Protein AF-U7QSB3-F1 (afdb_monomer_lite)

Radius of gyration: 19.98 Å; chains: 1; bounding box: 50×44×53 Å

Sequence (193 aa):
MYGITETTVHVTYRALSYHDAEQITSPIGTRIPDLALYLLDKYGQPVPLGAVGELYIGGVGVARGYLNRPELTAERFLTDPFSREPDARMYRTGDLARYLPDGNLAFLGRNDQQVKIRGFRIEPGEIEARLMEHPAVSEALVLALGDGQDKRLAAYVVAEADDRLVNSLRAHLSAILPDYMVPAAFVRWMFSR

Structure (mmCIF, N/CA/C/O backbone):
data_AF-U7QSB3-F1
#
_entry.id   AF-U7QSB3-F1
#
loop_
_atom_site.group_PDB
_atom_site.id
_atom_site.type_symbol
_atom_site.label_atom_id
_atom_site.label_alt_id
_atom_site.label_comp_id
_atom_site.label_asym_id
_atom_site.label_entity_id
_atom_site.label_seq_id
_atom_site.pdbx_PDB_ins_code
_atom_site.Cartn_x
_atom_site.Cartn_y
_atom_site.Cartn_z
_atom_site.occupancy
_atom_site.B_iso_or_equiv
_atom_site.auth_seq_id
_atom_site.auth_comp_id
_atom_site.auth_asym_id
_atom_site.auth_atom_id
_atom_site.pdbx_PDB_model_num
ATOM 1 N N . MET A 1 1 ? -10.255 12.028 4.912 1.00 89.50 1 MET A N 1
ATOM 2 C CA . MET A 1 1 ? -10.690 10.637 5.172 1.00 89.50 1 MET A CA 1
ATOM 3 C C . MET A 1 1 ? -9.588 9.702 4.724 1.00 89.50 1 MET A C 1
ATOM 5 O O . MET A 1 1 ? -8.887 10.035 3.775 1.00 89.50 1 MET A O 1
ATOM 9 N N . TYR A 1 2 ? -9.446 8.558 5.378 1.00 93.56 2 TYR A N 1
ATOM 10 C CA . TYR A 1 2 ? -8.549 7.485 4.953 1.00 93.56 2 TYR A CA 1
ATOM 11 C C . TYR A 1 2 ? -9.329 6.181 4.895 1.00 93.56 2 TYR A C 1
ATOM 13 O O . TYR A 1 2 ? -10.254 5.964 5.675 1.00 93.56 2 TYR A O 1
ATOM 21 N N . GLY A 1 3 ? -8.945 5.326 3.963 1.00 92.62 3 GLY A N 1
ATOM 22 C CA . GLY A 1 3 ? -9.423 3.965 3.846 1.00 92.62 3 GLY A CA 1
ATOM 23 C C . GLY A 1 3 ? -8.844 3.315 2.602 1.00 92.62 3 GLY A C 1
ATOM 24 O O . GLY A 1 3 ? -8.150 3.954 1.800 1.00 92.62 3 GLY A O 1
ATOM 25 N N . ILE A 1 4 ? -9.109 2.026 2.484 1.00 91.94 4 ILE A N 1
ATOM 26 C CA . ILE A 1 4 ? -8.627 1.171 1.409 1.00 91.94 4 ILE A CA 1
ATOM 27 C C . ILE A 1 4 ? -9.788 0.322 0.890 1.00 91.94 4 ILE A C 1
ATOM 29 O O . ILE A 1 4 ? -10.844 0.219 1.520 1.00 91.94 4 ILE A O 1
ATOM 33 N N . THR A 1 5 ? -9.615 -0.263 -0.290 1.00 93.94 5 THR A N 1
ATOM 34 C CA . THR A 1 5 ? -10.667 -1.035 -0.962 1.00 93.94 5 THR A CA 1
ATOM 35 C C . THR A 1 5 ? -11.144 -2.209 -0.105 1.00 93.94 5 THR A C 1
ATOM 37 O O . THR A 1 5 ? -12.340 -2.476 -0.017 1.00 93.94 5 THR A O 1
ATOM 40 N N . GLU A 1 6 ? -10.218 -2.867 0.586 1.00 96.69 6 GLU A N 1
ATOM 41 C CA . GLU A 1 6 ? -10.436 -4.058 1.407 1.00 96.69 6 GLU A CA 1
ATOM 42 C C . GLU A 1 6 ? -11.219 -3.773 2.697 1.00 96.69 6 GLU A C 1
ATOM 44 O O . GLU A 1 6 ? -11.632 -4.703 3.387 1.00 96.69 6 GLU A O 1
ATOM 49 N N . THR A 1 7 ? -11.454 -2.497 3.008 1.00 95.62 7 THR A N 1
ATOM 50 C CA . THR A 1 7 ? -12.173 -2.036 4.202 1.00 95.62 7 THR A CA 1
ATOM 51 C C . THR A 1 7 ? -13.402 -1.195 3.851 1.00 95.62 7 THR A C 1
ATOM 53 O O . THR A 1 7 ? -13.844 -0.385 4.659 1.00 95.62 7 THR A O 1
ATOM 56 N N . THR A 1 8 ? -13.938 -1.344 2.635 1.00 94.62 8 THR A N 1
ATOM 57 C CA . THR A 1 8 ? -15.147 -0.641 2.173 1.00 94.62 8 THR A CA 1
ATOM 58 C C . THR A 1 8 ? -15.000 0.890 2.208 1.00 94.62 8 THR A C 1
ATOM 60 O O . THR A 1 8 ? -15.750 1.612 2.858 1.00 94.62 8 THR A O 1
ATOM 63 N N . VAL A 1 9 ? -14.038 1.396 1.429 1.00 92.06 9 VAL A N 1
ATOM 64 C CA . VAL A 1 9 ? -13.830 2.822 1.095 1.00 92.06 9 VAL A CA 1
ATOM 65 C C . VAL A 1 9 ? -13.202 3.666 2.209 1.00 92.06 9 VAL A C 1
ATOM 67 O O . VAL A 1 9 ? -12.130 4.237 1.998 1.00 92.06 9 VAL A O 1
ATOM 70 N N . HIS A 1 10 ? -13.834 3.785 3.376 1.00 94.31 10 HIS A N 1
ATOM 71 C CA . HIS A 1 10 ? -13.385 4.688 4.440 1.00 94.31 10 HIS A CA 1
ATOM 72 C C . HIS A 1 10 ? -13.339 3.997 5.795 1.00 94.31 10 HIS A C 1
ATOM 74 O O . HIS A 1 10 ? -14.185 3.182 6.136 1.00 94.31 10 HIS A O 1
ATOM 80 N N . VAL A 1 11 ? -12.324 4.371 6.564 1.00 96.50 11 VAL A N 1
ATOM 81 C CA . VAL A 1 11 ? -11.980 3.794 7.861 1.00 96.50 11 VAL A CA 1
ATOM 82 C C . VAL A 1 11 ? -11.909 4.872 8.930 1.00 96.50 11 VAL A C 1
ATOM 84 O O . VAL A 1 11 ? -12.382 4.684 10.053 1.00 96.50 11 VAL A O 1
ATOM 87 N N . THR A 1 12 ? -11.334 6.019 8.572 1.00 96.81 12 THR A N 1
ATOM 88 C CA . THR A 1 12 ? -11.200 7.164 9.465 1.00 96.81 12 THR A CA 1
ATOM 89 C C . THR A 1 12 ? -11.641 8.456 8.797 1.00 96.81 12 THR A C 1
ATOM 91 O O . THR A 1 12 ? -11.537 8.638 7.574 1.00 96.81 12 THR A O 1
ATOM 94 N N . TYR A 1 13 ? -12.103 9.391 9.620 1.00 94.75 13 TYR A N 1
ATOM 95 C CA . TYR A 1 13 ? -12.501 10.718 9.181 1.00 94.75 13 TYR A CA 1
ATOM 96 C C . TYR A 1 13 ? -11.964 11.798 10.123 1.00 94.75 13 TYR A C 1
ATOM 98 O O . TYR A 1 13 ? -11.725 11.572 11.307 1.00 94.75 13 TYR A O 1
ATOM 106 N N . ARG A 1 14 ? -11.767 12.991 9.562 1.00 91.88 14 ARG A N 1
ATOM 107 C CA . ARG A 1 14 ? -11.419 14.221 10.274 1.00 91.88 14 ARG A CA 1
ATOM 108 C C . ARG A 1 14 ? -12.015 15.382 9.498 1.00 91.88 14 ARG A C 1
ATOM 110 O O . ARG A 1 14 ? -11.872 15.428 8.274 1.00 91.88 14 ARG A O 1
ATOM 117 N N . ALA A 1 15 ? -12.685 16.287 10.200 1.00 90.25 15 ALA A N 1
ATOM 118 C CA . ALA A 1 15 ? -13.064 17.572 9.633 1.00 90.25 15 ALA A CA 1
ATOM 119 C C . ALA A 1 15 ? -11.803 18.436 9.521 1.00 90.25 15 ALA A C 1
ATOM 121 O O . ALA A 1 15 ? -11.070 18.571 10.499 1.00 90.25 15 ALA A O 1
ATOM 122 N N . LEU A 1 16 ? -11.539 18.973 8.331 1.00 88.44 16 LEU A N 1
ATOM 123 C CA . LEU A 1 16 ? -10.391 19.846 8.115 1.00 88.44 16 LEU A CA 1
ATOM 124 C C . LEU A 1 16 ? -10.695 21.255 8.626 1.00 88.44 16 LEU A C 1
ATOM 126 O O . LEU A 1 16 ? -11.794 21.778 8.446 1.00 88.44 16 LEU A O 1
ATOM 130 N N . SER A 1 17 ? -9.687 21.861 9.230 1.00 86.81 17 SER A N 1
ATOM 131 C CA . SER A 1 17 ? -9.643 23.251 9.659 1.00 86.81 17 SER A CA 1
ATOM 132 C C . SER A 1 17 ? -8.546 23.994 8.897 1.00 86.81 17 SER A C 1
ATOM 134 O O . SER A 1 17 ? -7.646 23.378 8.326 1.00 86.81 17 SER A O 1
ATOM 136 N N . TYR A 1 18 ? -8.577 25.328 8.920 1.00 86.50 18 TYR A N 1
ATOM 137 C CA . TYR A 1 18 ? -7.515 26.138 8.311 1.00 86.50 18 TYR A CA 1
ATOM 138 C C . TYR A 1 18 ? -6.127 25.830 8.887 1.00 86.50 18 TYR A C 1
ATOM 140 O O . TYR A 1 18 ? -5.149 25.837 8.151 1.00 86.50 18 TYR A O 1
ATOM 148 N N . HIS A 1 19 ? -6.051 25.478 10.171 1.00 82.56 19 HIS A N 1
ATOM 149 C CA . HIS A 1 19 ? -4.797 25.114 10.825 1.00 82.56 19 HIS A CA 1
ATOM 150 C C . HIS A 1 19 ? -4.172 23.832 10.247 1.00 82.56 19 HIS A C 1
ATOM 152 O O . HIS A 1 19 ? -2.955 23.681 10.257 1.00 82.56 19 HIS A O 1
ATOM 158 N N . ASP A 1 20 ? -4.973 22.913 9.695 1.00 82.19 20 ASP A N 1
ATOM 159 C CA . ASP A 1 20 ? -4.439 21.695 9.076 1.00 82.19 20 ASP A CA 1
ATOM 160 C C . ASP A 1 20 ? -3.683 21.996 7.766 1.00 82.19 20 ASP A C 1
ATOM 162 O O . ASP A 1 20 ? -2.828 21.211 7.367 1.00 82.19 20 ASP A O 1
ATOM 166 N N . ALA A 1 21 ? -3.946 23.138 7.116 1.00 78.38 21 ALA A N 1
ATOM 167 C CA . ALA A 1 21 ? -3.213 23.562 5.919 1.00 78.38 21 ALA A CA 1
ATOM 168 C C . ALA A 1 21 ? -1.775 24.019 6.228 1.00 78.38 21 ALA A C 1
ATOM 170 O O . ALA A 1 21 ? -0.937 24.065 5.330 1.00 78.38 21 ALA A O 1
ATOM 171 N N . GLU A 1 22 ? -1.489 24.348 7.488 1.00 81.25 22 GLU A N 1
ATOM 172 C CA . GLU A 1 22 ? -0.185 24.838 7.944 1.00 81.25 22 GLU A CA 1
ATOM 173 C C . GLU A 1 22 ? 0.705 23.711 8.501 1.00 81.25 22 GLU A C 1
ATOM 175 O O . GLU A 1 22 ? 1.879 23.931 8.801 1.00 81.25 22 GLU A O 1
ATOM 180 N N . GLN A 1 23 ? 0.174 22.489 8.634 1.00 74.75 23 GLN A N 1
ATOM 181 C CA . GLN A 1 23 ? 0.900 21.351 9.193 1.00 74.75 23 GLN A CA 1
ATOM 182 C C . GLN A 1 23 ? 1.519 20.449 8.122 1.00 74.75 23 GLN A C 1
ATOM 184 O O . GLN A 1 23 ? 0.918 20.142 7.098 1.00 74.75 23 GLN A O 1
ATOM 189 N N . ILE A 1 24 ? 2.722 19.945 8.413 1.00 71.38 24 ILE A N 1
ATOM 190 C CA . ILE A 1 24 ? 3.411 18.945 7.577 1.00 71.38 24 ILE A CA 1
ATOM 191 C C . ILE A 1 24 ? 2.803 17.553 7.788 1.00 71.38 24 ILE A C 1
ATOM 193 O O . ILE A 1 24 ? 2.773 16.720 6.883 1.00 71.38 24 ILE A O 1
ATOM 197 N N . THR A 1 25 ? 2.330 17.272 9.003 1.00 70.62 25 THR A N 1
ATOM 198 C CA . THR A 1 25 ? 1.682 16.000 9.308 1.00 70.62 25 THR A CA 1
ATOM 199 C C . THR A 1 25 ? 0.311 15.949 8.657 1.00 70.62 25 THR A C 1
ATOM 201 O O . THR A 1 25 ? -0.435 16.919 8.722 1.00 70.62 25 THR A O 1
ATOM 204 N N . SER A 1 26 ? -0.050 14.788 8.108 1.00 75.69 26 SER A N 1
ATOM 205 C CA . SER A 1 26 ? -1.386 14.528 7.569 1.00 75.69 26 SER A CA 1
ATOM 206 C C . SER A 1 26 ? -2.133 13.545 8.485 1.00 75.69 26 SER A C 1
ATOM 208 O O . SER A 1 26 ? -2.089 12.330 8.255 1.00 75.69 26 SER A O 1
ATOM 210 N N . PRO A 1 27 ? -2.763 14.021 9.583 1.00 89.56 27 PRO A N 1
ATOM 211 C CA . PRO A 1 27 ? -3.627 13.184 10.398 1.00 89.56 27 PRO A CA 1
ATOM 212 C C . PRO A 1 27 ? -4.765 12.624 9.551 1.00 89.56 27 PRO A C 1
ATOM 214 O O . PRO A 1 27 ? -5.493 13.351 8.877 1.00 89.56 27 PRO A O 1
ATOM 217 N N . ILE A 1 28 ? -4.950 11.315 9.629 1.00 93.38 28 ILE A N 1
ATOM 218 C CA . ILE A 1 28 ? -6.026 10.605 8.949 1.00 93.38 28 ILE A CA 1
ATOM 219 C C . ILE A 1 28 ? -7.307 10.536 9.787 1.00 93.38 28 ILE A C 1
ATOM 221 O O . ILE A 1 28 ? -8.349 10.133 9.271 1.00 93.38 28 ILE A O 1
ATOM 225 N N . GLY A 1 29 ? -7.271 11.014 11.031 1.00 94.50 29 GLY A N 1
ATOM 226 C CA . GLY A 1 29 ? -8.459 11.241 11.848 1.00 94.50 29 GLY A CA 1
ATOM 227 C C . GLY A 1 29 ? -8.744 10.146 12.862 1.00 94.50 29 GLY A C 1
ATOM 228 O O . GLY A 1 29 ? -7.835 9.439 13.296 1.00 94.50 29 GLY A O 1
ATOM 229 N N . THR A 1 30 ? -10.011 10.015 13.241 1.00 95.25 30 THR A N 1
ATOM 230 C CA . THR A 1 30 ? -10.494 8.995 14.179 1.00 95.25 30 THR A CA 1
ATOM 231 C C . THR A 1 30 ? -11.332 7.944 13.458 1.00 95.25 30 THR A C 1
ATOM 233 O O . THR A 1 30 ? -11.796 8.156 12.334 1.00 95.25 30 THR A O 1
ATOM 236 N N . ARG A 1 31 ? -11.489 6.776 14.089 1.00 95.38 31 ARG A N 1
ATOM 237 C CA . ARG A 1 31 ? -12.225 5.640 13.521 1.00 95.38 31 ARG A CA 1
ATOM 238 C C . ARG A 1 31 ? -13.698 5.967 13.272 1.00 95.38 31 ARG A C 1
ATOM 240 O O . ARG A 1 31 ? -14.330 6.663 14.065 1.00 95.38 31 ARG A O 1
ATOM 247 N N . ILE A 1 32 ? -14.257 5.382 12.220 1.00 95.19 32 ILE A N 1
ATOM 248 C CA . ILE A 1 32 ? -15.710 5.289 12.040 1.00 95.19 32 ILE A CA 1
ATOM 249 C C . ILE A 1 32 ? -16.282 4.325 13.109 1.00 95.19 32 ILE A C 1
ATOM 251 O O . ILE A 1 32 ? -15.632 3.317 13.402 1.00 95.19 32 ILE A O 1
ATOM 255 N N . PRO A 1 33 ? -17.454 4.607 13.722 1.00 92.12 33 PRO A N 1
ATOM 256 C CA . PRO A 1 33 ? -17.956 3.876 14.894 1.00 92.12 33 PRO A CA 1
ATOM 257 C C . PRO A 1 33 ? -18.054 2.349 14.771 1.00 92.12 33 PRO A C 1
ATOM 259 O O . PRO A 1 33 ? -17.787 1.666 15.760 1.00 92.12 33 PRO A O 1
ATOM 262 N N . ASP A 1 34 ? -18.351 1.817 13.584 1.00 89.94 34 ASP A N 1
ATOM 263 C CA . ASP A 1 34 ? -18.550 0.372 13.372 1.00 89.94 34 ASP A CA 1
ATOM 264 C C . ASP A 1 34 ? -17.260 -0.377 12.982 1.00 89.94 34 ASP A C 1
ATOM 266 O O . ASP A 1 34 ? -17.281 -1.570 12.666 1.00 89.94 34 ASP A O 1
ATOM 270 N N . LEU A 1 35 ? -16.123 0.324 12.992 1.00 95.50 35 LEU A N 1
ATOM 271 C CA . LEU A 1 35 ? -14.806 -0.228 12.691 1.00 95.50 35 LEU A CA 1
ATOM 272 C C . LEU A 1 35 ? -13.911 -0.228 13.925 1.00 95.50 35 LEU A C 1
ATOM 274 O O . LEU A 1 35 ? -13.987 0.660 14.782 1.00 95.50 35 LEU A O 1
ATOM 278 N N . ALA A 1 36 ? -13.006 -1.199 13.970 1.00 96.31 36 ALA A N 1
ATOM 279 C CA . ALA A 1 36 ? -11.940 -1.277 14.955 1.00 96.31 36 ALA A CA 1
ATOM 280 C C . ALA A 1 36 ? -10.594 -0.942 14.303 1.00 96.31 36 ALA A C 1
ATOM 282 O O . ALA A 1 36 ? -10.345 -1.335 13.164 1.00 96.31 36 ALA A O 1
ATOM 283 N N . LEU A 1 37 ? -9.731 -0.220 15.024 1.00 97.12 37 LEU A N 1
ATOM 284 C CA . LEU A 1 37 ? -8.361 0.077 14.600 1.00 97.12 37 LEU A CA 1
ATOM 285 C C . LEU A 1 37 ? -7.387 -0.472 15.629 1.00 97.12 37 LEU A C 1
ATOM 287 O O . LEU A 1 37 ? -7.491 -0.140 16.813 1.00 97.12 37 LEU A O 1
ATOM 291 N N . TYR A 1 38 ? -6.396 -1.212 15.158 1.00 97.75 38 TYR A N 1
ATOM 292 C CA . TYR A 1 38 ? -5.298 -1.698 15.979 1.00 97.75 38 TYR A CA 1
ATOM 293 C C . TYR A 1 38 ? -3.978 -1.213 15.388 1.00 97.75 38 TYR A C 1
ATOM 295 O O . TYR A 1 38 ? -3.777 -1.277 14.177 1.00 97.75 38 TYR A O 1
ATOM 303 N N . LEU A 1 39 ? -3.085 -0.720 16.245 1.00 98.25 39 LEU A N 1
ATOM 304 C CA . LEU A 1 39 ? -1.689 -0.494 15.889 1.00 98.25 39 LEU A CA 1
ATOM 305 C C . LEU A 1 39 ? -0.870 -1.595 16.537 1.00 98.25 39 LEU A C 1
ATOM 307 O O . LEU A 1 39 ? -0.775 -1.637 17.763 1.00 98.25 39 LEU A O 1
ATOM 311 N N . LEU A 1 40 ? -0.335 -2.494 15.718 1.00 98.44 40 LEU A N 1
ATOM 312 C CA . LEU A 1 40 ? 0.352 -3.691 16.187 1.00 98.44 40 LEU A CA 1
ATOM 313 C C . LEU A 1 40 ? 1.849 -3.625 15.880 1.00 98.44 40 LEU A C 1
ATOM 315 O O . LEU A 1 40 ? 2.274 -3.051 14.872 1.00 98.44 40 LEU A O 1
ATOM 319 N N . ASP A 1 41 ? 2.650 -4.217 16.759 1.00 97.00 41 ASP A N 1
ATOM 320 C CA . ASP A 1 41 ? 4.062 -4.474 16.512 1.00 97.00 41 ASP A CA 1
ATOM 321 C C . ASP A 1 41 ? 4.272 -5.734 15.649 1.00 97.00 41 ASP A C 1
ATOM 323 O O . ASP A 1 41 ? 3.334 -6.420 15.235 1.00 97.00 41 ASP A O 1
ATOM 327 N N . LYS A 1 42 ? 5.539 -6.071 15.387 1.00 94.06 42 LYS A N 1
ATOM 328 C CA . LYS A 1 42 ? 5.919 -7.250 14.590 1.00 94.06 42 LYS A CA 1
ATOM 329 C C . LYS A 1 42 ? 5.536 -8.599 15.219 1.00 94.06 42 LYS A C 1
ATOM 331 O O . LYS A 1 42 ? 5.649 -9.620 14.548 1.00 94.06 42 LYS A O 1
ATOM 336 N N . TYR A 1 43 ? 5.137 -8.616 16.490 1.00 95.31 43 TYR A N 1
ATOM 337 C CA . TYR A 1 43 ? 4.673 -9.799 17.214 1.00 95.31 43 TYR A CA 1
ATOM 338 C C . TYR A 1 43 ? 3.139 -9.839 17.327 1.00 95.31 43 TYR A C 1
ATOM 340 O O . TYR A 1 43 ? 2.595 -10.688 18.034 1.00 95.31 43 TYR A O 1
ATOM 348 N N . GLY A 1 44 ? 2.437 -8.924 16.648 1.00 95.38 44 GLY A N 1
ATOM 349 C CA . GLY A 1 44 ? 0.981 -8.825 16.684 1.00 95.38 44 GLY A CA 1
ATOM 350 C C . GLY A 1 44 ? 0.439 -8.252 17.993 1.00 95.38 44 GLY A C 1
ATOM 351 O O . GLY A 1 44 ? -0.731 -8.469 18.299 1.00 95.38 44 GLY A O 1
ATOM 352 N N . GLN A 1 45 ? 1.261 -7.553 18.783 1.00 97.88 45 GLN A N 1
ATOM 353 C CA . GLN A 1 45 ? 0.847 -6.962 20.056 1.00 97.88 45 GLN A CA 1
ATOM 354 C C . GLN A 1 45 ? 0.514 -5.473 19.899 1.00 97.88 45 GLN A C 1
ATOM 356 O O . GLN A 1 45 ? 1.217 -4.776 19.163 1.00 97.88 45 GLN A O 1
ATOM 361 N N . PRO A 1 46 ? -0.518 -4.950 20.591 1.00 98.12 46 PRO A N 1
ATOM 362 C CA . PRO A 1 46 ? -0.819 -3.523 20.578 1.00 98.12 46 PRO A CA 1
ATOM 363 C C . PRO A 1 46 ? 0.363 -2.671 21.051 1.00 98.12 46 PRO A C 1
ATOM 365 O O . PRO A 1 46 ? 0.929 -2.912 22.118 1.00 98.12 46 PRO A O 1
ATOM 368 N N . VAL A 1 47 ? 0.707 -1.641 20.279 1.00 98.38 47 VAL A N 1
ATOM 369 C CA . VAL A 1 47 ? 1.747 -0.678 20.666 1.00 98.38 47 VAL A CA 1
ATOM 370 C C . VAL A 1 47 ? 1.204 0.361 21.662 1.00 98.38 47 VAL A C 1
ATOM 372 O O . VAL A 1 47 ? 0.011 0.678 21.633 1.00 98.38 47 VAL A O 1
ATOM 375 N N . PRO A 1 48 ? 2.053 0.948 22.529 1.00 96.81 48 PRO A N 1
ATOM 376 C CA . PRO A 1 48 ? 1.652 2.062 23.389 1.00 96.81 48 PRO A CA 1
ATOM 377 C C . PRO A 1 48 ? 1.161 3.283 22.596 1.00 96.81 48 PRO A C 1
ATOM 379 O O . PRO A 1 48 ? 1.579 3.516 21.461 1.00 96.81 48 PRO A O 1
ATOM 382 N N . LEU A 1 49 ? 0.329 4.125 23.216 1.00 93.81 49 LEU A N 1
ATOM 383 C CA . LEU A 1 49 ? -0.097 5.393 22.611 1.00 93.81 49 LEU A CA 1
ATOM 384 C C . LEU A 1 49 ? 1.118 6.253 22.222 1.00 93.81 49 LEU A C 1
ATOM 386 O O . LEU A 1 49 ? 2.065 6.397 22.992 1.00 93.81 49 LEU A O 1
ATOM 390 N N . GLY A 1 50 ? 1.089 6.819 21.014 1.00 94.75 50 GLY A N 1
ATOM 391 C CA . GLY A 1 50 ? 2.196 7.601 20.451 1.00 94.75 50 GLY A CA 1
ATOM 392 C C . GLY A 1 50 ? 3.279 6.784 19.739 1.00 94.75 50 GLY A C 1
ATOM 393 O O . GLY A 1 50 ? 4.008 7.349 18.917 1.00 94.75 50 GLY A O 1
ATOM 394 N N . ALA A 1 51 ? 3.377 5.476 19.994 1.00 97.25 51 ALA A N 1
ATOM 395 C CA . ALA A 1 51 ? 4.316 4.604 19.298 1.00 97.25 51 ALA A CA 1
ATOM 396 C C . ALA A 1 51 ? 3.840 4.285 17.872 1.00 97.25 51 ALA A C 1
ATOM 398 O O . ALA A 1 51 ? 2.646 4.317 17.565 1.00 97.25 51 ALA A O 1
ATOM 399 N N . VAL A 1 52 ? 4.801 3.991 16.993 1.00 97.38 52 VAL A N 1
ATOM 400 C CA . VAL A 1 52 ? 4.526 3.570 15.616 1.00 97.38 52 VAL A CA 1
ATOM 401 C C . VAL A 1 52 ? 4.174 2.088 15.604 1.00 97.38 52 VAL A C 1
ATOM 403 O O . VAL A 1 52 ? 4.920 1.279 16.152 1.00 97.38 52 VAL A O 1
ATOM 406 N N . GLY A 1 53 ? 3.073 1.744 14.944 1.00 97.94 53 GLY A N 1
ATOM 407 C CA . GLY A 1 53 ? 2.671 0.366 14.675 1.00 97.94 53 GLY A CA 1
ATOM 408 C C . GLY A 1 53 ? 2.131 0.212 13.257 1.00 97.94 53 GLY A C 1
ATOM 409 O O . GLY A 1 53 ? 1.818 1.199 12.583 1.00 97.94 53 GLY A O 1
ATOM 410 N N . GLU A 1 54 ? 2.025 -1.033 12.804 1.00 97.94 54 GLU A N 1
ATOM 411 C CA . GLU A 1 54 ? 1.287 -1.361 11.586 1.00 97.94 54 GLU A CA 1
ATOM 412 C C . GLU A 1 54 ? -0.215 -1.296 11.874 1.00 97.94 54 GLU A C 1
ATOM 414 O O . GLU A 1 54 ? -0.682 -1.776 12.908 1.00 97.94 54 GLU A O 1
ATOM 419 N N . LEU A 1 55 ? -0.968 -0.683 10.965 1.00 97.75 55 LEU A N 1
ATOM 420 C CA . LEU A 1 55 ? -2.402 -0.485 11.091 1.00 97.75 55 LEU A CA 1
ATOM 421 C C . LEU A 1 55 ? -3.176 -1.733 10.640 1.00 97.75 55 LEU A C 1
ATOM 423 O O . LEU A 1 55 ? -3.023 -2.208 9.512 1.00 97.75 55 LEU A O 1
ATOM 427 N N . TYR A 1 56 ? -4.053 -2.224 11.510 1.00 98.31 56 TYR A N 1
ATOM 428 C CA . TYR A 1 56 ? -4.996 -3.310 11.243 1.00 98.31 56 TYR A CA 1
ATOM 429 C C . TYR A 1 56 ? -6.423 -2.816 11.453 1.00 98.31 56 TYR A C 1
ATOM 431 O O . TYR A 1 56 ? -6.693 -2.071 12.399 1.00 98.31 56 TYR A O 1
ATOM 439 N N . ILE A 1 57 ? -7.330 -3.232 10.568 1.00 98.25 57 ILE A N 1
ATOM 440 C CA . ILE A 1 57 ? -8.723 -2.774 10.555 1.00 98.25 57 ILE A CA 1
ATOM 441 C C . ILE A 1 57 ? -9.655 -3.953 10.802 1.00 98.25 57 ILE A C 1
ATOM 443 O O . ILE A 1 57 ? -9.686 -4.873 9.992 1.00 98.25 57 ILE A O 1
ATOM 447 N N . GLY A 1 58 ? -10.417 -3.920 11.889 1.00 97.56 58 GLY A N 1
ATOM 448 C CA . GLY A 1 58 ? -11.478 -4.884 12.189 1.00 97.56 58 GLY A CA 1
ATOM 449 C C . GLY A 1 58 ? -12.877 -4.295 11.986 1.00 97.56 58 GLY A C 1
ATOM 450 O O . GLY A 1 58 ? -13.043 -3.105 11.701 1.00 97.56 58 GLY A O 1
ATOM 451 N N . GLY A 1 59 ? -13.897 -5.124 12.195 1.00 95.12 59 GLY A N 1
ATOM 452 C CA . GLY A 1 59 ? -15.304 -4.714 12.169 1.00 95.12 59 GLY A CA 1
ATOM 453 C C . GLY A 1 59 ? -15.994 -4.887 10.813 1.00 95.12 59 GLY A C 1
ATOM 454 O O . GLY A 1 59 ? -15.483 -5.529 9.895 1.00 95.12 59 GLY A O 1
ATOM 455 N N . VAL A 1 60 ? -17.197 -4.323 10.695 1.00 92.69 60 VAL A N 1
ATOM 456 C CA . VAL A 1 60 ? -18.156 -4.666 9.624 1.00 92.69 60 VAL A CA 1
ATOM 457 C C . VAL A 1 60 ? -17.731 -4.226 8.220 1.00 92.69 60 VAL A C 1
ATOM 459 O O . VAL A 1 60 ? -18.243 -4.745 7.233 1.00 92.69 60 VAL A O 1
ATOM 462 N N . GLY A 1 61 ? -16.793 -3.281 8.113 1.00 93.44 61 GLY A N 1
ATOM 463 C CA . GLY A 1 61 ? -16.284 -2.796 6.827 1.00 93.44 61 GLY A CA 1
ATOM 464 C C . GLY A 1 61 ? -15.236 -3.702 6.183 1.00 93.44 61 GLY A C 1
ATOM 465 O O . GLY A 1 61 ? -1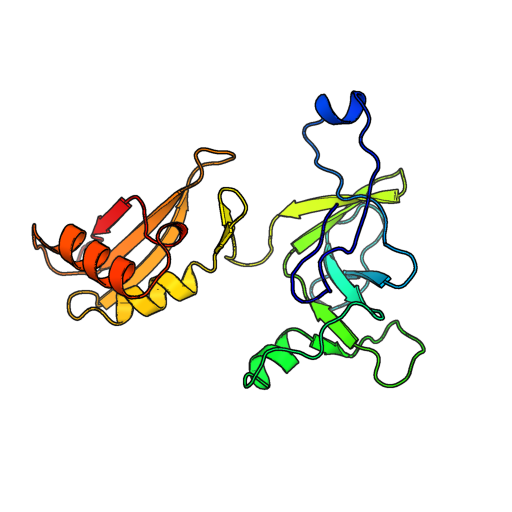4.875 -3.465 5.031 1.00 93.44 61 GLY A O 1
ATOM 466 N N . VAL A 1 62 ? -14.740 -4.728 6.883 1.00 96.94 62 VAL A N 1
ATOM 467 C CA . VAL A 1 62 ? -13.731 -5.654 6.351 1.00 96.94 62 VAL A CA 1
ATOM 468 C C . VAL A 1 62 ? -14.340 -6.525 5.248 1.00 96.94 62 VAL A C 1
ATOM 470 O O . VAL A 1 62 ? -15.318 -7.243 5.457 1.00 96.94 62 VAL A O 1
ATOM 473 N N . ALA A 1 63 ? -13.740 -6.486 4.057 1.00 97.19 63 ALA A N 1
ATOM 474 C CA . ALA A 1 63 ? -14.213 -7.231 2.898 1.00 97.19 63 ALA A CA 1
ATOM 475 C C . ALA A 1 63 ? -14.172 -8.756 3.116 1.00 97.19 63 ALA A C 1
ATOM 477 O O . ALA A 1 63 ? -13.506 -9.295 4.005 1.00 97.19 63 ALA A O 1
ATOM 478 N N . ARG A 1 64 ? -14.882 -9.502 2.262 1.00 96.19 64 ARG A N 1
ATOM 479 C CA . ARG A 1 64 ? -14.875 -10.976 2.319 1.00 96.19 64 ARG A CA 1
ATOM 480 C C . ARG A 1 64 ? -13.502 -11.576 2.015 1.00 96.19 64 ARG A C 1
ATOM 482 O O . ARG A 1 64 ? -13.185 -12.622 2.570 1.00 96.19 64 ARG A O 1
ATOM 489 N N . GLY A 1 65 ? -12.707 -10.920 1.178 1.00 96.75 65 GLY A N 1
ATOM 490 C CA . GLY A 1 65 ? -11.404 -11.398 0.737 1.00 96.75 65 GLY A CA 1
ATOM 491 C C . GLY A 1 65 ? -11.144 -11.038 -0.719 1.00 96.75 65 GLY A C 1
ATOM 492 O O . GLY A 1 65 ? -11.898 -10.275 -1.329 1.00 96.75 65 GLY A O 1
ATOM 493 N N . TYR A 1 66 ? -10.101 -11.635 -1.281 1.00 97.31 66 TYR A N 1
ATOM 494 C CA . TYR A 1 66 ? -9.757 -11.508 -2.691 1.00 97.31 66 TYR A CA 1
ATOM 495 C C . TYR A 1 66 ? -10.405 -12.627 -3.510 1.00 97.31 66 TYR A C 1
ATOM 497 O O . TYR A 1 66 ? -10.295 -13.812 -3.184 1.00 97.31 66 TYR A O 1
ATOM 505 N N . LEU A 1 67 ? -11.076 -12.255 -4.603 1.00 97.62 67 LEU A N 1
ATOM 506 C CA . LEU A 1 67 ? -11.757 -13.205 -5.482 1.00 97.62 67 LEU A CA 1
ATOM 507 C C . LEU A 1 67 ? -10.760 -14.227 -6.051 1.00 97.62 67 LEU A C 1
ATOM 509 O O . LEU A 1 67 ? -9.765 -13.846 -6.663 1.00 97.62 67 LEU A O 1
ATOM 513 N N . ASN A 1 68 ? -11.044 -15.521 -5.867 1.00 97.06 68 ASN A N 1
ATOM 514 C CA . ASN A 1 68 ? -10.230 -16.644 -6.355 1.00 97.06 68 ASN A CA 1
ATOM 515 C C . ASN A 1 68 ? -8.757 -16.620 -5.899 1.00 97.06 68 ASN A C 1
ATOM 517 O O . ASN A 1 68 ? -7.887 -17.178 -6.565 1.00 97.06 68 ASN A O 1
ATOM 521 N N . ARG A 1 69 ? -8.462 -15.980 -4.761 1.00 96.56 69 ARG A N 1
ATOM 522 C CA . ARG A 1 69 ? -7.111 -15.899 -4.182 1.00 96.56 69 ARG A CA 1
ATOM 523 C C . ARG A 1 69 ? -7.149 -16.242 -2.684 1.00 96.56 69 ARG A C 1
ATOM 525 O O . ARG A 1 69 ? -6.987 -15.348 -1.850 1.00 96.56 69 ARG A O 1
ATOM 532 N N . PRO A 1 70 ? -7.406 -17.512 -2.318 1.00 96.44 70 PRO A N 1
ATOM 533 C CA . PRO A 1 70 ? -7.567 -17.917 -0.921 1.00 96.44 70 PRO A CA 1
ATOM 534 C C . PRO A 1 70 ? -6.287 -17.724 -0.100 1.00 96.44 70 PRO A C 1
ATOM 536 O O . PRO A 1 70 ? -6.372 -17.269 1.033 1.00 96.44 70 PRO A O 1
ATOM 539 N N . GLU A 1 71 ? -5.114 -17.983 -0.680 1.00 96.69 71 GLU A N 1
ATOM 540 C CA . GLU A 1 71 ? -3.817 -17.817 -0.005 1.00 96.69 71 GLU A CA 1
ATOM 541 C C . GLU A 1 71 ? -3.561 -16.352 0.376 1.00 96.69 71 GLU A C 1
ATOM 5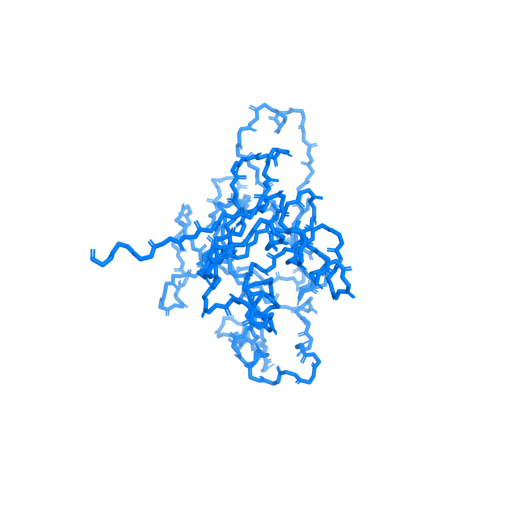43 O O . GLU A 1 71 ? -3.353 -16.045 1.546 1.00 96.69 71 GLU A O 1
ATOM 548 N N . LEU A 1 72 ? -3.698 -15.427 -0.583 1.00 94.44 72 LEU A N 1
ATOM 549 C CA . LEU A 1 72 ? -3.564 -13.987 -0.326 1.00 94.44 72 LEU A CA 1
ATOM 550 C C . LEU A 1 72 ? -4.656 -13.472 0.627 1.00 94.44 72 LEU A C 1
ATOM 552 O O . LEU A 1 72 ? -4.431 -12.556 1.418 1.00 94.44 72 LEU A O 1
ATOM 556 N N . THR A 1 73 ? -5.855 -14.061 0.561 1.00 97.50 73 THR A N 1
ATOM 557 C CA . THR A 1 73 ? -6.929 -13.743 1.508 1.00 97.50 73 THR A CA 1
ATOM 558 C C . THR A 1 73 ? -6.528 -14.146 2.922 1.00 97.50 73 THR A C 1
ATOM 560 O O . THR A 1 73 ? -6.649 -13.327 3.822 1.00 97.50 73 THR A O 1
ATOM 563 N N . ALA A 1 74 ? -6.005 -15.354 3.123 1.00 96.88 74 ALA A N 1
ATOM 564 C CA . ALA A 1 74 ? -5.545 -15.817 4.430 1.00 96.88 74 ALA A CA 1
ATOM 565 C C . ALA A 1 74 ? -4.345 -15.011 4.956 1.00 96.88 74 ALA A C 1
ATOM 567 O O . ALA A 1 74 ? -4.231 -14.806 6.158 1.00 96.88 74 ALA A O 1
ATOM 568 N N . GLU A 1 75 ? -3.477 -14.517 4.069 1.00 95.81 75 GLU A N 1
ATOM 569 C CA . GLU A 1 75 ? -2.340 -13.667 4.440 1.00 95.81 75 GLU A CA 1
ATOM 570 C C . GLU A 1 75 ? -2.777 -12.288 4.969 1.00 95.81 75 GLU A C 1
ATOM 572 O O . GLU A 1 75 ? -2.162 -11.748 5.890 1.00 95.81 75 GLU A O 1
ATOM 577 N N . ARG A 1 76 ? -3.821 -11.689 4.376 1.00 96.75 76 ARG A N 1
ATOM 578 C CA . ARG A 1 76 ? -4.215 -10.297 4.664 1.00 96.75 76 ARG A CA 1
ATOM 579 C C . ARG A 1 76 ? -5.462 -10.152 5.534 1.00 96.75 76 ARG A C 1
ATOM 581 O O . ARG A 1 76 ? -5.576 -9.146 6.228 1.00 96.75 76 ARG A O 1
ATOM 588 N N . PHE A 1 77 ? -6.379 -11.116 5.508 1.00 98.00 77 PHE A N 1
ATOM 589 C CA . PHE A 1 77 ? -7.621 -11.132 6.288 1.00 98.00 77 PHE A CA 1
ATOM 590 C C . PHE A 1 77 ? -7.488 -12.149 7.422 1.00 98.00 77 PHE A C 1
ATOM 592 O O . PHE A 1 77 ? -7.864 -13.313 7.292 1.00 98.00 77 PHE A O 1
ATOM 599 N N . LEU A 1 78 ? -6.920 -11.688 8.529 1.00 97.44 78 LEU A N 1
ATOM 600 C CA . LEU A 1 78 ? -6.564 -12.499 9.685 1.00 97.44 78 LEU A CA 1
ATOM 601 C C . LEU A 1 78 ? -7.749 -12.644 10.639 1.00 97.44 78 LEU A C 1
ATOM 603 O O . LEU A 1 78 ? -8.647 -11.802 10.653 1.00 97.44 78 LEU A O 1
ATOM 607 N N . THR A 1 79 ? -7.720 -13.666 11.491 1.00 97.06 79 THR A N 1
ATOM 608 C CA . THR A 1 79 ? -8.578 -13.709 12.681 1.00 97.06 79 THR A CA 1
ATOM 609 C C . THR A 1 79 ? -8.271 -12.508 13.573 1.00 97.06 79 THR A C 1
ATOM 611 O O . THR A 1 79 ? -7.105 -12.170 13.766 1.00 97.06 79 THR A O 1
ATOM 614 N N . ASP A 1 80 ? -9.305 -11.871 14.114 1.00 97.62 80 ASP A N 1
ATOM 615 C CA . ASP A 1 80 ? -9.181 -10.755 15.050 1.00 97.62 80 ASP A CA 1
ATOM 616 C C . ASP A 1 80 ? -9.201 -11.277 16.499 1.00 97.62 80 ASP A C 1
ATOM 618 O O . ASP A 1 80 ? -10.271 -11.622 17.006 1.00 97.62 80 ASP A O 1
ATOM 622 N N . PRO A 1 81 ? -8.044 -11.347 17.190 1.00 96.50 81 PRO A N 1
ATOM 623 C CA . PRO A 1 81 ? -7.978 -11.851 18.560 1.00 96.50 81 PRO A CA 1
ATOM 624 C C . PRO A 1 81 ? -8.473 -10.835 19.602 1.00 96.50 81 PRO A C 1
ATOM 626 O O . PRO A 1 81 ? -8.548 -11.162 20.786 1.00 96.50 81 PRO A O 1
ATOM 629 N N . PHE A 1 82 ? -8.758 -9.595 19.197 1.00 96.25 82 PHE A N 1
ATOM 630 C CA . PHE A 1 82 ? -9.161 -8.508 20.090 1.00 96.25 82 PHE A CA 1
ATOM 631 C C . PHE A 1 82 ? -10.679 -8.305 20.111 1.00 96.25 82 PHE A C 1
ATOM 633 O O . PHE A 1 82 ? -11.203 -7.636 21.007 1.00 96.25 82 PHE A O 1
ATOM 640 N N . SER A 1 83 ? -11.387 -8.859 19.129 1.00 95.81 83 SER A N 1
ATOM 641 C CA . SER A 1 83 ? -12.843 -8.851 19.079 1.00 95.81 83 SER A CA 1
ATOM 642 C C . SER A 1 83 ? -13.449 -9.916 19.996 1.00 95.81 83 SER A C 1
ATOM 644 O O . SER A 1 83 ? -12.874 -10.976 20.236 1.00 95.81 83 SER A O 1
ATOM 646 N N . ARG A 1 84 ? -14.650 -9.631 20.507 1.00 94.00 84 ARG A N 1
ATOM 647 C CA . ARG A 1 84 ? -15.475 -10.604 21.244 1.00 94.00 84 ARG A CA 1
ATOM 648 C C . ARG A 1 84 ? -16.425 -11.379 20.334 1.00 94.00 84 ARG A C 1
ATOM 650 O O . ARG A 1 84 ? -17.023 -12.351 20.784 1.00 94.00 84 ARG A O 1
ATOM 657 N N . GLU A 1 85 ? -16.583 -10.930 19.093 1.00 93.25 85 GLU A N 1
ATOM 658 C CA . GLU A 1 85 ? -17.460 -11.578 18.127 1.00 93.25 85 GLU A CA 1
ATOM 659 C C . GLU A 1 85 ? -16.821 -12.881 17.622 1.00 93.25 85 GLU A C 1
ATOM 661 O O . GLU A 1 85 ? -15.639 -12.878 17.259 1.00 93.25 85 GLU A O 1
ATOM 666 N N . PRO A 1 86 ? -17.577 -13.991 17.568 1.00 92.12 86 PRO A N 1
ATOM 667 C CA . PRO A 1 86 ? -17.115 -15.218 16.932 1.00 92.12 86 PRO A CA 1
ATOM 668 C C . PRO A 1 86 ? -16.704 -14.963 15.479 1.00 92.12 86 PRO A C 1
ATOM 670 O O . PRO A 1 86 ? -17.350 -14.192 14.771 1.00 92.12 86 PRO A O 1
ATOM 673 N N . ASP A 1 87 ? -15.626 -15.613 15.038 1.00 92.06 87 ASP A N 1
ATOM 674 C CA . ASP A 1 87 ? -15.111 -15.535 13.662 1.00 92.06 87 ASP A CA 1
ATOM 675 C C . ASP A 1 87 ? -14.796 -14.109 13.168 1.00 92.06 87 ASP A C 1
ATOM 677 O O . ASP A 1 87 ? -14.727 -13.851 11.961 1.00 92.06 87 ASP A O 1
ATOM 681 N N . ALA A 1 88 ? -14.580 -13.169 14.095 1.00 96.06 88 ALA A N 1
ATOM 682 C CA . ALA A 1 88 ? -14.162 -11.820 13.760 1.00 96.06 88 ALA A CA 1
ATOM 683 C C . ALA A 1 88 ? -12.849 -11.832 12.970 1.00 96.06 88 ALA A C 1
ATOM 685 O O . ALA A 1 88 ? -11.926 -12.604 13.247 1.00 96.06 88 ALA A O 1
ATOM 686 N N . ARG A 1 89 ? -12.766 -10.941 11.980 1.00 97.00 89 ARG A N 1
ATOM 687 C CA . ARG A 1 89 ? -11.594 -10.793 11.118 1.00 97.00 89 ARG A CA 1
ATOM 688 C C . ARG A 1 89 ? -11.092 -9.363 11.127 1.00 97.00 89 ARG A C 1
ATOM 690 O O . ARG A 1 89 ? -11.880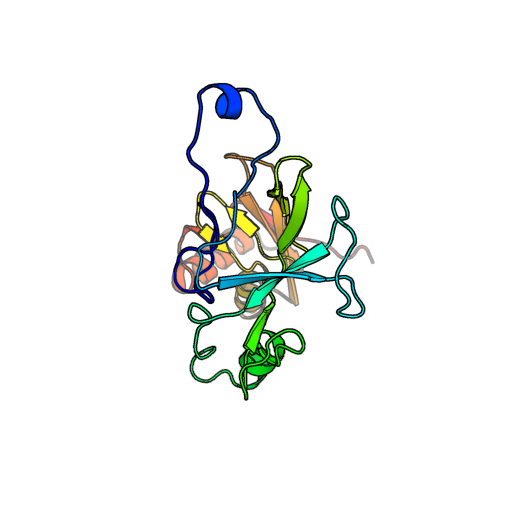 -8.420 11.208 1.00 97.00 89 ARG A O 1
ATOM 697 N N . MET A 1 90 ? -9.786 -9.227 10.954 1.00 97.94 90 MET A N 1
ATOM 698 C CA . MET A 1 90 ? -9.109 -7.958 10.749 1.00 97.94 90 MET A CA 1
ATOM 699 C C . MET A 1 90 ? -8.275 -7.993 9.470 1.00 97.94 90 MET A C 1
ATOM 701 O O . MET A 1 90 ? -7.718 -9.021 9.090 1.00 97.94 90 MET A O 1
ATOM 705 N N . TYR A 1 91 ? -8.183 -6.852 8.800 1.00 98.19 91 TYR A N 1
ATOM 706 C CA . TYR A 1 91 ? -7.382 -6.671 7.603 1.00 98.19 91 TYR A CA 1
ATOM 707 C C . TYR A 1 91 ? -6.038 -6.012 7.926 1.00 98.19 91 TYR A C 1
ATOM 709 O O . TYR A 1 91 ? -5.996 -4.949 8.551 1.00 98.19 91 TYR A O 1
ATOM 717 N N . ARG A 1 92 ? -4.947 -6.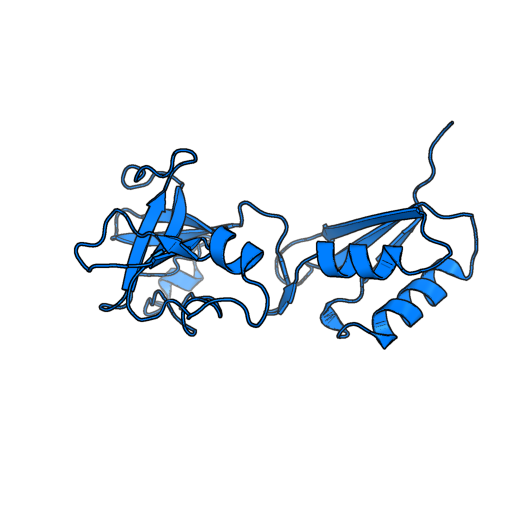621 7.455 1.00 97.38 92 ARG A N 1
ATOM 718 C CA . ARG A 1 92 ? -3.574 -6.109 7.545 1.00 97.38 92 ARG A CA 1
ATOM 719 C C . ARG A 1 92 ? -3.296 -5.100 6.427 1.00 97.38 92 ARG A C 1
ATOM 721 O O . ARG A 1 92 ? -3.153 -5.478 5.264 1.00 97.38 92 ARG A O 1
ATOM 728 N N . THR A 1 93 ? -3.197 -3.813 6.765 1.00 95.69 93 THR A N 1
ATOM 729 C CA . THR A 1 93 ? -3.134 -2.735 5.754 1.00 95.69 93 THR A CA 1
ATOM 730 C C . THR A 1 93 ? -1.774 -2.567 5.077 1.00 95.69 93 THR A C 1
ATOM 732 O O . THR A 1 93 ? -1.705 -2.081 3.941 1.00 95.69 93 THR A O 1
ATOM 735 N N . GLY A 1 94 ? -0.697 -2.934 5.772 1.00 94.38 94 GLY A N 1
ATOM 736 C CA . GLY A 1 94 ? 0.669 -2.550 5.423 1.00 94.38 94 GLY A CA 1
ATOM 737 C C . GLY A 1 94 ? 0.987 -1.064 5.650 1.00 94.38 94 GLY A C 1
ATOM 738 O O . GLY A 1 94 ? 2.073 -0.605 5.312 1.00 94.38 94 GLY A O 1
ATOM 739 N N . ASP A 1 95 ? 0.061 -0.279 6.206 1.00 94.69 95 ASP A N 1
ATOM 740 C CA . ASP A 1 95 ? 0.292 1.127 6.537 1.00 94.69 95 ASP A CA 1
ATOM 741 C C . ASP A 1 95 ? 0.888 1.259 7.945 1.00 94.69 95 ASP A C 1
ATOM 743 O O . ASP A 1 95 ? 0.458 0.594 8.887 1.00 94.69 95 ASP A O 1
ATOM 747 N N . LEU A 1 96 ? 1.867 2.149 8.099 1.00 95.19 96 LEU A N 1
ATOM 748 C CA . LEU A 1 96 ? 2.430 2.534 9.390 1.00 95.19 96 LEU A CA 1
ATOM 749 C C . LEU A 1 96 ? 1.737 3.792 9.897 1.00 95.19 96 LEU A C 1
ATOM 751 O O . LEU A 1 96 ? 1.582 4.776 9.166 1.00 95.19 96 LEU A O 1
ATOM 755 N N . ALA A 1 97 ? 1.354 3.780 11.168 1.00 96.12 97 ALA A N 1
ATOM 756 C CA . ALA A 1 97 ? 0.685 4.906 11.793 1.00 96.12 97 ALA A CA 1
ATOM 757 C C . ALA A 1 97 ? 1.025 5.027 13.284 1.00 96.12 97 ALA A C 1
ATOM 759 O O . ALA A 1 97 ? 1.616 4.129 13.885 1.00 96.12 97 ALA A O 1
ATOM 760 N N . ARG A 1 98 ? 0.643 6.159 13.884 1.00 96.38 98 ARG A N 1
ATOM 761 C CA . ARG A 1 98 ? 0.675 6.377 15.338 1.00 96.38 98 ARG A CA 1
ATOM 762 C C . ARG A 1 98 ? -0.489 7.246 15.787 1.00 96.38 98 ARG A C 1
ATOM 764 O O . ARG A 1 98 ? -0.917 8.125 15.040 1.00 96.38 98 ARG A O 1
ATOM 771 N N . TYR A 1 99 ? -0.951 7.055 17.017 1.00 96.38 99 TYR A N 1
ATOM 772 C CA . TYR A 1 99 ? -1.875 8.003 17.641 1.00 96.38 99 TYR A CA 1
ATOM 773 C C . TYR A 1 99 ? -1.145 9.283 18.059 1.00 96.38 99 TYR A C 1
ATOM 775 O O . TYR A 1 99 ? -0.035 9.238 18.585 1.00 96.38 99 TYR A O 1
ATOM 783 N N . LEU A 1 100 ? -1.779 10.423 17.823 1.00 93.88 100 LEU A N 1
ATOM 784 C CA . LEU A 1 100 ? -1.379 11.732 18.320 1.00 93.88 100 LEU A CA 1
ATOM 785 C C . LEU A 1 100 ? -2.001 11.981 19.707 1.00 93.88 100 LEU A C 1
ATOM 787 O O . LEU A 1 100 ? -2.975 11.314 20.067 1.00 93.88 100 LEU A O 1
ATOM 791 N N . PRO A 1 101 ? -1.486 12.952 20.488 1.00 92.56 101 PRO A N 1
ATOM 792 C CA . PRO A 1 101 ? -2.034 13.273 21.810 1.00 92.56 101 PRO A CA 1
ATOM 793 C C . PRO A 1 101 ? -3.516 13.675 21.804 1.00 92.56 101 PRO A C 1
ATOM 795 O O . PRO A 1 101 ? -4.200 13.503 22.806 1.00 92.56 101 PRO A O 1
ATOM 798 N N . ASP A 1 102 ? -4.018 14.186 20.677 1.00 89.94 102 ASP A N 1
ATOM 799 C CA . ASP A 1 102 ? -5.420 14.572 20.483 1.00 89.94 102 ASP A CA 1
ATOM 800 C C . ASP A 1 102 ? -6.331 13.389 20.078 1.00 89.94 102 ASP A C 1
ATOM 802 O O . ASP A 1 102 ? -7.504 13.584 19.765 1.00 89.94 102 ASP A O 1
ATOM 806 N N . GLY A 1 103 ? -5.792 12.164 20.050 1.00 91.00 103 GLY A N 1
ATOM 807 C CA . GLY A 1 103 ? -6.503 10.941 19.676 1.00 91.00 103 GLY A CA 1
ATOM 808 C C . GLY A 1 103 ? -6.619 10.701 18.169 1.00 91.00 103 GLY A C 1
ATOM 809 O O . GLY A 1 103 ? -7.140 9.661 17.763 1.00 91.00 103 GLY A O 1
ATOM 810 N N . ASN A 1 104 ? -6.123 11.608 17.322 1.00 93.62 104 ASN A N 1
ATOM 811 C CA . ASN A 1 104 ? -6.106 11.387 15.879 1.00 93.62 104 ASN A CA 1
ATOM 812 C C . ASN A 1 104 ? -4.988 10.432 15.486 1.00 93.62 104 ASN A C 1
ATOM 814 O O . ASN A 1 104 ? -3.919 10.399 16.088 1.00 93.62 104 ASN A O 1
ATOM 818 N N . LEU A 1 105 ? -5.216 9.683 14.419 1.00 95.75 105 LEU A N 1
ATOM 819 C CA . LEU A 1 105 ? -4.220 8.806 13.842 1.00 95.75 105 LEU A CA 1
ATOM 820 C C . LEU A 1 105 ? -3.403 9.576 12.797 1.00 95.75 105 LEU A C 1
ATOM 822 O O . LEU A 1 105 ? -3.972 10.247 11.939 1.00 95.75 105 LEU A O 1
ATOM 826 N N . ALA A 1 106 ? -2.078 9.494 12.856 1.00 93.81 106 ALA A N 1
ATOM 827 C CA . ALA A 1 106 ? -1.172 10.050 11.855 1.00 93.81 106 ALA A CA 1
ATOM 828 C C . ALA A 1 106 ? -0.614 8.930 10.976 1.00 93.81 106 ALA A C 1
ATOM 830 O O . ALA A 1 106 ? -0.033 7.976 11.494 1.00 93.81 106 ALA A O 1
ATOM 831 N N . PHE A 1 107 ? -0.777 9.062 9.659 1.00 92.25 107 PHE A N 1
ATOM 832 C CA . PHE A 1 107 ? -0.190 8.154 8.675 1.00 92.25 107 PHE A CA 1
ATOM 833 C C . PHE A 1 107 ? 1.292 8.483 8.460 1.00 92.25 107 PHE A C 1
ATOM 835 O O . PHE A 1 107 ? 1.649 9.652 8.313 1.00 92.25 107 PHE A O 1
ATOM 842 N N . LEU A 1 108 ? 2.148 7.460 8.440 1.00 89.81 108 LEU A N 1
ATOM 843 C CA . LEU A 1 108 ? 3.607 7.609 8.375 1.00 89.81 108 LEU A CA 1
ATOM 844 C C . LEU A 1 108 ? 4.240 6.965 7.137 1.00 89.81 108 LEU A C 1
ATOM 846 O O . LEU A 1 108 ? 5.430 7.152 6.901 1.00 89.81 108 LEU A O 1
ATOM 850 N N . GLY A 1 109 ? 3.469 6.226 6.341 1.00 88.06 109 GLY A N 1
ATOM 851 C CA . GLY A 1 109 ? 3.965 5.530 5.159 1.00 88.06 109 GLY A CA 1
ATOM 852 C C . GLY A 1 109 ? 3.555 4.066 5.147 1.00 88.06 109 GLY A C 1
ATOM 853 O O . GLY A 1 109 ? 2.615 3.667 5.830 1.00 88.06 109 GLY A O 1
ATOM 854 N N . ARG A 1 110 ? 4.268 3.272 4.352 1.00 89.94 110 ARG A N 1
ATOM 855 C CA . ARG A 1 110 ? 4.012 1.842 4.178 1.00 89.94 110 ARG A CA 1
ATOM 856 C C . ARG A 1 110 ? 5.165 1.006 4.708 1.00 89.94 110 ARG A C 1
ATOM 858 O O . ARG A 1 110 ? 6.304 1.467 4.727 1.00 89.94 110 ARG A O 1
ATOM 865 N N . ASN A 1 111 ? 4.851 -0.205 5.150 1.00 87.12 111 ASN A N 1
ATOM 866 C CA . ASN A 1 111 ? 5.825 -1.218 5.551 1.00 87.12 111 ASN A CA 1
ATOM 867 C C . ASN A 1 111 ? 6.212 -2.166 4.401 1.00 87.12 111 ASN A C 1
ATOM 869 O O . ASN A 1 111 ? 7.079 -3.016 4.584 1.00 87.12 111 ASN A O 1
ATOM 873 N N . ASP A 1 112 ? 5.570 -2.019 3.242 1.00 85.94 112 ASP A N 1
ATOM 874 C CA . ASP A 1 112 ? 5.795 -2.793 2.028 1.00 85.94 112 ASP A CA 1
ATOM 875 C C . ASP A 1 112 ? 6.139 -1.872 0.839 1.00 85.94 112 ASP A C 1
ATOM 877 O O . ASP A 1 112 ? 6.319 -0.661 0.988 1.00 85.94 112 ASP A O 1
ATOM 881 N N . GLN A 1 113 ? 6.286 -2.461 -0.350 1.00 84.00 113 GLN A N 1
ATOM 882 C CA . GLN A 1 113 ? 6.721 -1.756 -1.561 1.00 84.00 113 GLN A CA 1
ATOM 883 C C . GLN A 1 113 ? 5.595 -1.028 -2.301 1.00 84.00 113 GLN A C 1
ATOM 885 O O . GLN A 1 113 ? 5.854 -0.354 -3.298 1.00 84.00 113 GLN A O 1
ATOM 890 N N . GLN A 1 114 ? 4.347 -1.157 -1.854 1.00 88.12 114 GLN A N 1
ATOM 891 C CA . GLN A 1 114 ? 3.225 -0.519 -2.523 1.00 88.12 114 GLN A CA 1
ATOM 892 C C . GLN A 1 114 ? 3.371 1.007 -2.467 1.00 88.12 114 GLN A C 1
ATOM 894 O O . GLN A 1 114 ? 3.808 1.590 -1.472 1.00 88.12 114 GLN A O 1
ATOM 899 N N . VAL A 1 115 ? 2.968 1.692 -3.536 1.00 89.25 115 VAL A N 1
ATOM 900 C CA . VAL A 1 115 ? 3.083 3.151 -3.625 1.00 89.25 115 VAL A CA 1
ATOM 901 C C . VAL A 1 115 ? 1.775 3.799 -4.049 1.00 89.25 115 VAL A C 1
ATOM 903 O O . VAL A 1 115 ? 0.986 3.242 -4.808 1.00 89.25 115 VAL A O 1
ATOM 906 N N . LYS A 1 116 ? 1.556 5.025 -3.563 1.00 87.69 116 LYS A N 1
ATOM 907 C CA . LYS A 1 116 ? 0.532 5.928 -4.090 1.00 87.69 116 LYS A CA 1
ATOM 908 C C . LYS A 1 116 ? 1.200 6.984 -4.960 1.00 87.69 116 LYS A C 1
ATOM 910 O O . LYS A 1 116 ? 2.063 7.716 -4.473 1.00 87.69 116 LYS A O 1
ATOM 915 N N . ILE A 1 117 ? 0.801 7.059 -6.227 1.00 89.88 117 ILE A N 1
ATOM 916 C CA . ILE A 1 117 ? 1.252 8.079 -7.180 1.00 89.88 117 ILE A CA 1
ATOM 917 C C . ILE A 1 117 ? 0.008 8.737 -7.764 1.00 89.88 117 ILE A C 1
ATOM 919 O O . ILE A 1 117 ? -0.796 8.074 -8.410 1.00 89.88 117 ILE A O 1
ATOM 923 N N . ARG A 1 118 ? -0.176 10.038 -7.502 1.00 87.81 118 ARG A N 1
ATOM 924 C CA . ARG A 1 118 ? -1.298 10.840 -8.037 1.00 87.81 118 ARG A CA 1
ATOM 925 C C . ARG A 1 118 ? -2.679 10.197 -7.822 1.00 87.81 118 ARG A C 1
ATOM 927 O O . ARG A 1 118 ? -3.535 10.228 -8.694 1.00 87.81 118 ARG A O 1
ATOM 934 N N . GLY A 1 119 ? -2.879 9.590 -6.651 1.00 86.19 119 GLY A N 1
ATOM 935 C CA . GLY A 1 119 ? -4.130 8.918 -6.276 1.00 86.19 119 GLY A CA 1
ATOM 936 C C . GLY A 1 119 ? -4.239 7.453 -6.713 1.00 86.19 119 GLY A C 1
ATOM 937 O O . GLY A 1 119 ? -5.101 6.746 -6.198 1.00 86.19 119 GLY A O 1
ATOM 938 N N . PHE A 1 120 ? -3.344 6.963 -7.573 1.00 89.19 120 PHE A N 1
ATOM 939 C CA . PHE A 1 120 ? -3.312 5.562 -7.983 1.00 89.19 120 PHE A CA 1
ATOM 940 C C . PHE A 1 120 ? -2.508 4.721 -6.998 1.00 89.19 120 PHE A C 1
ATOM 942 O O . PHE A 1 120 ? -1.376 5.064 -6.648 1.00 89.19 120 PHE A O 1
ATOM 949 N N . ARG A 1 121 ? -3.106 3.612 -6.558 1.00 89.62 121 ARG A N 1
ATOM 950 C CA . ARG A 1 121 ? -2.440 2.557 -5.792 1.00 89.62 121 ARG A CA 1
ATOM 951 C C . ARG A 1 121 ? -1.744 1.637 -6.788 1.00 89.62 121 ARG A C 1
ATOM 953 O O . ARG A 1 121 ? -2.409 1.066 -7.647 1.00 89.62 121 ARG A O 1
ATOM 960 N N . ILE A 1 122 ? -0.425 1.552 -6.698 1.00 93.69 122 ILE A N 1
ATOM 961 C CA . ILE A 1 122 ? 0.407 0.805 -7.638 1.00 93.69 122 ILE A CA 1
ATOM 962 C C . ILE A 1 122 ? 1.227 -0.210 -6.853 1.00 93.69 122 ILE A C 1
ATOM 964 O O . ILE A 1 122 ? 1.832 0.140 -5.837 1.00 93.69 122 ILE A O 1
ATOM 968 N N . GLU A 1 123 ? 1.252 -1.438 -7.363 1.00 93.50 123 GLU A N 1
ATOM 969 C CA . GLU A 1 123 ? 2.118 -2.522 -6.910 1.00 93.50 123 GLU A CA 1
ATOM 970 C C . GLU A 1 123 ? 3.308 -2.634 -7.871 1.00 93.50 123 GLU A C 1
ATOM 972 O O . GLU A 1 123 ? 3.139 -3.159 -8.974 1.00 93.50 123 GLU A O 1
ATOM 977 N N . PRO A 1 124 ? 4.511 -2.146 -7.515 1.00 95.50 124 PRO A N 1
ATOM 978 C CA . PRO A 1 124 ? 5.671 -2.233 -8.404 1.00 95.50 124 PRO A CA 1
ATOM 979 C C . PRO A 1 124 ? 5.976 -3.663 -8.864 1.00 95.50 124 PRO A C 1
ATOM 981 O O . PRO A 1 124 ? 6.274 -3.869 -10.038 1.00 95.50 124 PRO A O 1
ATOM 984 N N . GLY A 1 125 ? 5.768 -4.652 -7.988 1.00 93.75 125 GLY A N 1
ATOM 985 C CA . GLY A 1 125 ? 5.932 -6.071 -8.307 1.00 93.75 125 GLY A CA 1
ATOM 986 C C . GLY A 1 125 ? 5.034 -6.583 -9.441 1.00 93.75 125 GLY A C 1
ATOM 987 O O . GLY A 1 125 ? 5.422 -7.500 -10.160 1.00 93.75 125 GLY A O 1
ATOM 988 N N . GLU A 1 126 ? 3.858 -5.981 -9.670 1.00 96.19 126 GLU A N 1
ATOM 989 C CA . GLU A 1 126 ? 3.031 -6.318 -10.838 1.00 96.19 126 GLU A CA 1
ATOM 990 C C . GLU A 1 126 ? 3.727 -5.892 -12.134 1.00 96.19 126 GLU A C 1
ATOM 992 O O . GLU A 1 126 ? 3.782 -6.652 -13.100 1.00 96.19 126 GLU A O 1
ATOM 997 N N . ILE A 1 127 ? 4.310 -4.693 -12.141 1.00 98.06 127 ILE A N 1
ATOM 998 C CA . ILE A 1 127 ? 5.032 -4.154 -13.295 1.00 98.06 127 ILE A CA 1
ATOM 999 C C . ILE A 1 127 ? 6.307 -4.969 -13.541 1.00 98.06 127 ILE A C 1
ATOM 1001 O O . ILE A 1 127 ? 6.612 -5.294 -14.686 1.00 98.06 127 ILE A O 1
ATOM 1005 N N . GLU A 1 128 ? 7.027 -5.339 -12.481 1.00 98.25 128 GLU A N 1
ATOM 1006 C CA . GLU A 1 128 ? 8.201 -6.218 -12.550 1.00 98.25 128 GLU A CA 1
ATOM 1007 C C . GLU A 1 128 ? 7.849 -7.574 -13.166 1.00 98.25 128 GLU A C 1
ATOM 1009 O O . GLU A 1 128 ? 8.511 -8.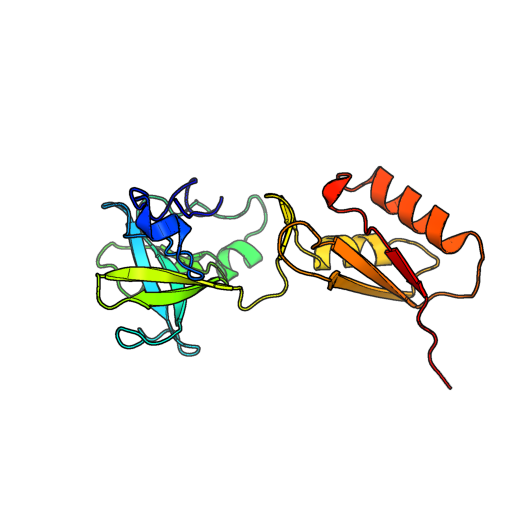003 -14.108 1.00 98.25 128 GLU A O 1
ATOM 1014 N N . ALA A 1 129 ? 6.766 -8.213 -12.711 1.00 97.44 129 ALA A N 1
ATOM 1015 C CA . ALA A 1 129 ? 6.303 -9.478 -13.277 1.00 97.44 129 ALA A CA 1
ATOM 1016 C C . ALA A 1 129 ? 5.983 -9.350 -14.776 1.00 97.44 129 ALA A C 1
ATOM 1018 O O . ALA A 1 129 ? 6.384 -10.202 -15.566 1.00 97.44 129 ALA A O 1
ATOM 1019 N N . ARG A 1 130 ? 5.335 -8.252 -15.194 1.00 98.00 130 ARG A N 1
ATOM 1020 C CA . ARG A 1 130 ? 5.065 -7.978 -16.616 1.00 98.00 130 ARG A CA 1
ATOM 1021 C C . ARG A 1 130 ? 6.318 -7.702 -17.433 1.00 98.00 130 ARG A C 1
ATOM 1023 O O . ARG A 1 130 ? 6.377 -8.097 -18.594 1.00 98.00 130 ARG A O 1
ATOM 1030 N N . LEU A 1 131 ? 7.321 -7.051 -16.851 1.00 98.06 131 LEU A N 1
ATOM 1031 C CA . LEU A 1 131 ? 8.617 -6.858 -17.498 1.00 98.06 131 LEU A CA 1
ATOM 1032 C C . LEU A 1 131 ? 9.345 -8.185 -17.708 1.00 98.06 131 LEU A C 1
ATOM 1034 O O . LEU A 1 131 ? 9.902 -8.396 -18.779 1.00 98.06 131 LEU A O 1
ATOM 1038 N N . MET A 1 132 ? 9.285 -9.084 -16.726 1.00 97.88 132 MET A N 1
ATOM 1039 C CA . MET A 1 132 ? 9.896 -10.416 -16.780 1.00 97.88 132 MET A CA 1
ATOM 1040 C C . MET A 1 132 ? 9.257 -11.354 -17.818 1.00 97.88 132 MET A C 1
ATOM 1042 O O . MET A 1 132 ? 9.869 -12.343 -18.207 1.00 97.88 132 MET A O 1
ATOM 1046 N N . GLU A 1 133 ? 8.046 -11.053 -18.298 1.00 97.56 133 GLU A N 1
ATOM 1047 C CA . GLU A 1 133 ? 7.422 -11.761 -19.428 1.00 97.56 133 GLU A CA 1
ATOM 1048 C C . GLU A 1 133 ? 8.053 -11.376 -20.784 1.00 97.56 133 GLU A C 1
ATOM 1050 O O . GLU A 1 133 ? 7.866 -12.084 -21.776 1.00 97.56 133 GLU A O 1
ATOM 1055 N N . HIS A 1 134 ? 8.794 -10.262 -20.860 1.00 97.19 134 HIS A N 1
ATOM 1056 C CA . HIS A 1 134 ? 9.418 -9.807 -22.099 1.00 97.19 134 HIS A CA 1
ATOM 1057 C C . HIS A 1 134 ? 10.728 -10.576 -22.380 1.00 97.19 134 HIS A C 1
ATOM 1059 O O . HIS A 1 134 ? 11.630 -10.548 -21.544 1.00 97.19 134 HIS A O 1
ATOM 1065 N N . PRO A 1 135 ? 10.929 -11.171 -23.577 1.00 95.56 135 PRO A N 1
ATOM 1066 C CA . PRO A 1 135 ? 12.060 -12.076 -23.848 1.00 95.56 135 PRO A CA 1
ATOM 1067 C C . PRO A 1 135 ? 13.463 -11.486 -23.649 1.00 95.56 135 PRO A C 1
ATOM 1069 O O . PRO A 1 135 ? 14.423 -12.223 -23.458 1.00 95.56 135 PRO A O 1
ATOM 1072 N N . ALA A 1 136 ? 13.593 -10.162 -23.747 1.00 95.06 136 ALA A N 1
ATOM 1073 C CA . ALA A 1 136 ? 14.870 -9.466 -23.588 1.00 95.06 136 ALA A CA 1
ATOM 1074 C C . ALA A 1 136 ? 15.257 -9.183 -22.122 1.00 95.06 136 ALA A C 1
ATOM 1076 O O . ALA A 1 136 ? 16.376 -8.736 -21.883 1.00 95.06 136 ALA A O 1
ATOM 1077 N N . VAL A 1 137 ? 14.347 -9.377 -21.160 1.00 96.94 137 VAL A N 1
ATOM 1078 C CA . VAL A 1 137 ? 14.546 -9.011 -19.749 1.00 96.94 137 VAL A CA 1
ATOM 1079 C C . VAL A 1 137 ? 14.821 -10.264 -18.930 1.00 96.94 137 VAL A C 1
ATOM 1081 O O . VAL A 1 137 ? 14.001 -11.175 -18.899 1.00 96.94 137 VAL A O 1
ATOM 1084 N N . SER A 1 138 ? 15.962 -10.301 -18.243 1.00 96.38 138 SER A N 1
ATOM 1085 C CA . SER A 1 138 ? 16.298 -11.402 -17.332 1.00 96.38 138 SER A CA 1
ATOM 1086 C C . SER A 1 138 ? 16.012 -11.084 -15.867 1.00 96.38 138 SER A C 1
ATOM 1088 O O . SER A 1 138 ? 15.816 -12.005 -15.085 1.00 96.38 138 SER A O 1
ATOM 1090 N N . GLU A 1 139 ? 16.020 -9.804 -15.490 1.00 97.19 139 GLU A N 1
ATOM 1091 C CA . GLU A 1 139 ? 15.666 -9.312 -14.153 1.00 97.19 139 GLU A CA 1
ATOM 1092 C C . GLU A 1 139 ? 15.027 -7.923 -14.269 1.00 97.19 139 GLU A C 1
ATOM 1094 O O . GLU A 1 139 ? 15.404 -7.137 -15.146 1.00 97.19 139 GLU A O 1
ATOM 1099 N N . ALA A 1 140 ? 14.095 -7.600 -13.370 1.00 97.31 140 ALA A N 1
ATOM 1100 C CA . ALA A 1 140 ? 13.439 -6.298 -13.309 1.00 97.31 140 ALA A CA 1
ATOM 1101 C C . ALA A 1 140 ? 13.227 -5.838 -11.859 1.00 97.31 140 ALA A C 1
ATOM 1103 O O . ALA A 1 140 ? 12.856 -6.632 -11.000 1.00 97.31 140 ALA A O 1
ATOM 1104 N N . LEU A 1 141 ? 13.423 -4.541 -11.617 1.00 97.12 141 LEU A N 1
ATOM 1105 C CA . LEU A 1 141 ? 13.094 -3.848 -10.371 1.00 97.12 141 LEU A CA 1
ATOM 1106 C C . LEU A 1 141 ? 12.420 -2.517 -10.708 1.00 97.12 141 LEU A C 1
ATOM 1108 O O . LEU A 1 141 ? 12.941 -1.742 -11.513 1.00 97.12 141 LEU A O 1
ATOM 1112 N N . VAL A 1 142 ? 11.294 -2.211 -10.076 1.00 97.44 142 VAL A N 1
ATOM 1113 C CA . VAL A 1 142 ? 10.551 -0.970 -10.293 1.00 97.44 142 VAL A CA 1
ATOM 1114 C C . VAL A 1 142 ? 10.526 -0.158 -9.007 1.00 97.44 142 VAL A C 1
ATOM 1116 O O . VAL A 1 142 ? 10.037 -0.585 -7.967 1.00 97.44 142 VAL A O 1
ATOM 1119 N N . LEU A 1 143 ? 11.034 1.070 -9.088 1.00 94.94 143 LEU A N 1
ATOM 1120 C CA . LEU A 1 143 ? 11.092 1.994 -7.961 1.00 94.94 143 LEU A CA 1
ATOM 1121 C C . LEU A 1 143 ? 10.214 3.212 -8.219 1.00 94.94 143 LEU A C 1
ATOM 1123 O O . LEU A 1 143 ? 10.162 3.740 -9.331 1.00 94.94 143 LEU A O 1
ATOM 1127 N N . ALA A 1 144 ? 9.574 3.711 -7.165 1.00 93.94 144 ALA A N 1
ATOM 1128 C CA . ALA A 1 144 ? 8.976 5.037 -7.185 1.00 93.94 144 ALA A CA 1
ATOM 1129 C C . ALA A 1 144 ? 9.998 6.067 -6.693 1.00 93.94 144 ALA A C 1
ATOM 1131 O O . ALA A 1 144 ? 10.398 6.048 -5.531 1.00 93.94 144 ALA A O 1
ATOM 1132 N N . LEU A 1 145 ? 10.402 6.970 -7.579 1.00 92.88 145 LEU A N 1
ATOM 1133 C CA . LEU A 1 145 ? 11.389 8.014 -7.318 1.00 92.88 145 LEU A CA 1
ATOM 1134 C C . LEU A 1 145 ? 10.708 9.378 -7.194 1.00 92.88 145 LEU A C 1
ATOM 1136 O O . LEU A 1 145 ? 9.735 9.642 -7.900 1.00 92.88 145 LEU A O 1
ATOM 1140 N N . GLY A 1 146 ? 11.256 10.250 -6.347 1.00 90.12 146 GLY A N 1
ATOM 1141 C CA . GLY A 1 146 ? 10.700 11.574 -6.049 1.00 90.12 146 GLY A CA 1
ATOM 1142 C C . GLY A 1 146 ? 9.614 11.554 -4.969 1.00 90.12 146 GLY A C 1
ATOM 1143 O O . GLY A 1 146 ? 9.315 10.516 -4.373 1.00 90.12 146 GLY A O 1
ATOM 1144 N N . ASP A 1 147 ? 9.014 12.714 -4.725 1.00 81.81 147 ASP A N 1
ATOM 1145 C CA . ASP A 1 147 ? 7.995 12.950 -3.707 1.00 81.81 147 ASP A CA 1
ATOM 1146 C C . ASP A 1 147 ? 6.803 13.750 -4.264 1.00 81.81 147 ASP A C 1
ATOM 1148 O O . ASP A 1 147 ? 6.791 14.194 -5.414 1.00 81.81 147 ASP A O 1
ATOM 1152 N N . GLY A 1 148 ? 5.732 13.844 -3.470 1.00 81.38 148 GLY A N 1
ATOM 1153 C CA . GLY A 1 148 ? 4.539 14.620 -3.812 1.00 81.38 148 GLY A CA 1
ATOM 1154 C C . GLY A 1 148 ? 3.996 14.349 -5.223 1.00 81.38 148 GLY A C 1
ATOM 1155 O O . GLY A 1 148 ? 3.608 13.226 -5.552 1.00 81.38 148 GLY A O 1
ATOM 1156 N N . GLN A 1 149 ? 3.947 15.403 -6.042 1.00 83.44 149 GLN A N 1
ATOM 1157 C CA . GLN A 1 149 ? 3.432 15.370 -7.419 1.00 83.44 149 GLN A CA 1
ATOM 1158 C C . GLN A 1 149 ? 4.469 14.915 -8.463 1.00 83.44 149 GLN A C 1
ATOM 1160 O O . GLN A 1 149 ? 4.086 14.469 -9.555 1.00 83.44 149 GLN A O 1
ATOM 1165 N N . ASP A 1 150 ? 5.757 14.977 -8.114 1.00 88.62 150 ASP A N 1
ATOM 1166 C CA . ASP A 1 150 ? 6.885 14.605 -8.978 1.00 88.62 150 ASP A CA 1
ATOM 1167 C C . ASP A 1 150 ? 7.248 13.119 -8.875 1.00 88.62 150 ASP A C 1
ATOM 1169 O O . ASP A 1 150 ? 8.070 12.612 -9.654 1.00 88.62 150 ASP A O 1
ATOM 1173 N N . LYS A 1 151 ? 6.602 12.412 -7.936 1.00 92.12 151 LYS A N 1
ATOM 1174 C CA . LYS A 1 151 ? 6.748 10.974 -7.743 1.00 92.12 151 LYS A CA 1
ATOM 1175 C C . LYS A 1 151 ? 6.401 10.219 -9.027 1.00 92.12 151 LYS A C 1
ATOM 1177 O O . LYS A 1 151 ? 5.310 10.371 -9.577 1.00 92.12 151 LYS A O 1
ATOM 1182 N N . ARG A 1 152 ? 7.327 9.384 -9.497 1.00 95.12 152 ARG A N 1
ATOM 1183 C CA . ARG A 1 152 ? 7.226 8.641 -10.763 1.00 95.12 152 ARG A CA 1
ATOM 1184 C C . ARG A 1 152 ? 7.860 7.262 -10.663 1.00 95.12 152 ARG A C 1
ATOM 1186 O O . ARG A 1 152 ? 8.769 7.055 -9.868 1.00 95.12 152 ARG A O 1
ATOM 1193 N N . LEU A 1 153 ? 7.413 6.342 -11.508 1.00 97.44 153 LEU A N 1
ATOM 1194 C CA . LEU A 1 153 ? 7.989 5.004 -11.617 1.00 97.44 153 LEU A CA 1
ATOM 1195 C C . LEU A 1 153 ? 9.226 5.012 -12.524 1.00 97.44 153 LEU A C 1
ATOM 1197 O O . LEU A 1 153 ? 9.207 5.616 -13.601 1.00 97.44 153 LEU A O 1
ATOM 1201 N N . ALA A 1 154 ? 10.272 4.305 -12.112 1.00 97.38 154 ALA A N 1
ATOM 1202 C CA . ALA A 1 154 ? 11.442 3.989 -12.919 1.00 97.38 154 ALA A CA 1
ATOM 1203 C C . ALA A 1 154 ? 11.705 2.482 -12.858 1.00 97.38 154 ALA A C 1
ATOM 1205 O O . ALA A 1 154 ? 11.752 1.910 -11.770 1.00 97.38 154 ALA A O 1
ATOM 1206 N N . ALA A 1 155 ? 11.868 1.854 -14.020 1.00 97.81 155 ALA A N 1
ATOM 1207 C CA . ALA A 1 155 ? 12.212 0.444 -14.131 1.00 97.81 155 ALA A CA 1
ATOM 1208 C C . ALA A 1 155 ? 13.711 0.283 -14.379 1.00 97.81 155 ALA A C 1
ATOM 1210 O O . ALA A 1 155 ? 14.260 0.891 -15.296 1.00 97.81 155 ALA A O 1
ATOM 1211 N N . TYR A 1 156 ? 14.351 -0.565 -13.591 1.00 97.12 156 TYR A N 1
ATOM 1212 C CA . TYR A 1 156 ? 15.705 -1.049 -13.798 1.00 97.12 156 TYR A CA 1
ATOM 1213 C C . TYR A 1 156 ? 15.608 -2.470 -14.331 1.00 97.12 156 TYR A C 1
ATOM 1215 O O . TYR A 1 156 ? 14.924 -3.299 -13.737 1.00 97.12 156 TYR A O 1
ATOM 1223 N N . VAL A 1 157 ? 16.252 -2.740 -15.462 1.00 97.31 157 VAL A N 1
ATOM 1224 C CA . VAL A 1 157 ? 16.165 -4.039 -16.138 1.00 97.31 157 VAL A CA 1
ATOM 1225 C C . VAL A 1 157 ? 17.548 -4.566 -16.475 1.00 97.31 157 VAL A C 1
ATOM 1227 O O . VAL A 1 157 ? 18.416 -3.806 -16.908 1.00 97.31 157 VAL A O 1
ATOM 1230 N N . VAL A 1 158 ? 17.748 -5.870 -16.315 1.00 96.50 158 VAL A N 1
ATOM 1231 C CA . VAL A 1 158 ? 18.924 -6.569 -16.843 1.00 96.50 158 VAL A CA 1
ATOM 1232 C C . VAL A 1 158 ? 18.562 -7.111 -18.221 1.00 96.50 158 VAL A C 1
ATOM 1234 O O . VAL A 1 158 ? 17.610 -7.876 -18.367 1.00 96.50 158 VAL A O 1
ATOM 1237 N N . ALA A 1 159 ? 19.292 -6.648 -19.235 1.00 94.38 159 ALA A N 1
ATOM 1238 C CA . ALA A 1 159 ? 19.071 -6.968 -20.641 1.00 94.38 159 ALA A CA 1
ATOM 1239 C C . ALA A 1 159 ? 20.340 -6.690 -21.463 1.00 94.38 159 ALA A C 1
ATOM 1241 O O . ALA A 1 159 ? 21.181 -5.864 -21.076 1.00 94.38 159 ALA A O 1
ATOM 1242 N N . GLU A 1 160 ? 20.445 -7.335 -22.624 1.00 91.94 160 GLU A N 1
ATOM 1243 C CA . GLU A 1 160 ? 21.484 -7.039 -23.615 1.00 91.94 160 GLU A CA 1
ATOM 1244 C C . GLU A 1 160 ? 21.355 -5.609 -24.165 1.00 91.94 160 GLU A C 1
ATOM 1246 O O . GLU A 1 160 ? 20.303 -4.966 -24.085 1.00 91.94 160 GLU A O 1
ATOM 1251 N N . ALA A 1 161 ? 22.456 -5.073 -24.694 1.00 87.81 161 ALA A N 1
ATOM 1252 C CA . ALA A 1 161 ? 22.456 -3.738 -25.280 1.00 87.81 161 ALA A CA 1
ATOM 1253 C C . ALA A 1 161 ? 21.662 -3.718 -26.598 1.00 87.81 161 ALA A C 1
ATOM 1255 O O . ALA A 1 161 ? 22.061 -4.338 -27.579 1.00 87.81 161 ALA A O 1
ATOM 1256 N N . ASP A 1 162 ? 20.560 -2.968 -26.615 1.00 90.38 162 ASP A N 1
ATOM 1257 C CA . ASP A 1 162 ? 19.729 -2.729 -27.796 1.00 90.38 162 ASP A CA 1
ATOM 1258 C C . ASP A 1 162 ? 19.080 -1.338 -27.704 1.00 90.38 162 ASP A C 1
ATOM 1260 O O . ASP A 1 162 ? 18.379 -1.025 -26.737 1.00 90.38 162 ASP A O 1
ATOM 1264 N N . ASP A 1 163 ? 19.283 -0.507 -28.728 1.00 91.06 163 ASP A N 1
ATOM 1265 C CA . ASP A 1 163 ? 18.714 0.843 -28.826 1.00 91.06 163 ASP A CA 1
ATOM 1266 C C . ASP A 1 163 ? 17.176 0.836 -28.885 1.00 91.06 163 ASP A C 1
ATOM 1268 O O . ASP A 1 163 ? 16.522 1.833 -28.570 1.00 91.06 163 ASP A O 1
ATOM 1272 N N . ARG A 1 164 ? 16.567 -0.293 -29.271 1.00 94.62 164 ARG A N 1
ATOM 1273 C CA . ARG A 1 164 ? 15.108 -0.464 -29.326 1.00 94.62 164 ARG A CA 1
ATOM 1274 C C . ARG A 1 164 ? 14.508 -0.966 -28.017 1.00 94.62 164 ARG A C 1
ATOM 1276 O O . ARG A 1 164 ? 13.282 -0.913 -27.878 1.00 94.62 164 ARG A O 1
ATOM 1283 N N . LEU A 1 165 ? 15.332 -1.385 -27.052 1.00 94.31 165 LEU A N 1
ATOM 1284 C CA . LEU A 1 165 ? 14.884 -2.022 -25.813 1.00 94.31 165 LEU A CA 1
ATOM 1285 C C . LEU A 1 165 ? 13.831 -1.176 -25.091 1.00 94.31 165 LEU A C 1
ATOM 1287 O O . LEU A 1 165 ? 12.721 -1.643 -24.859 1.00 94.31 165 LEU A O 1
ATOM 1291 N N . VAL A 1 166 ? 14.128 0.095 -24.808 1.00 95.62 166 VAL A N 1
ATOM 1292 C CA . VAL A 1 166 ? 13.224 0.981 -24.050 1.00 95.62 166 VAL A CA 1
ATOM 1293 C C . VAL A 1 166 ? 11.851 1.110 -24.715 1.00 95.62 166 VAL A C 1
ATOM 1295 O O . VAL A 1 166 ? 10.825 1.025 -24.040 1.00 95.62 166 VAL A O 1
ATOM 1298 N N . ASN A 1 167 ? 11.819 1.282 -26.039 1.00 96.44 167 ASN A N 1
ATOM 1299 C CA . ASN A 1 167 ? 10.564 1.407 -26.780 1.00 96.44 167 ASN A CA 1
ATOM 1300 C C . ASN A 1 167 ? 9.786 0.087 -26.795 1.00 96.44 167 ASN A C 1
ATOM 1302 O O . ASN A 1 167 ? 8.567 0.109 -26.639 1.00 96.44 167 ASN A O 1
ATOM 1306 N N . SER A 1 168 ? 10.479 -1.050 -26.927 1.00 97.06 168 SER A N 1
ATOM 1307 C CA . SER A 1 168 ? 9.848 -2.375 -26.880 1.00 97.06 168 SER A CA 1
ATOM 1308 C C . SER A 1 168 ? 9.226 -2.677 -25.511 1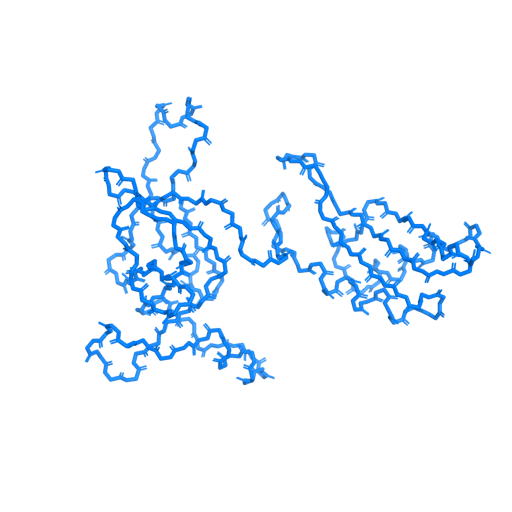.00 97.06 168 SER A C 1
ATOM 1310 O O . SER A 1 168 ? 8.064 -3.069 -25.452 1.00 97.06 168 SER A O 1
ATOM 1312 N N . LEU A 1 169 ? 9.930 -2.381 -24.410 1.00 97.88 169 LEU A N 1
ATOM 1313 C CA . LEU A 1 169 ? 9.425 -2.583 -23.048 1.00 97.88 169 LEU A CA 1
ATOM 1314 C C . LEU A 1 169 ? 8.230 -1.682 -22.746 1.00 97.88 169 LEU A C 1
ATOM 1316 O O . LEU A 1 169 ? 7.242 -2.134 -22.170 1.00 97.88 169 LEU A O 1
ATOM 1320 N N . ARG A 1 170 ? 8.291 -0.412 -23.164 1.00 98.00 170 ARG A N 1
ATOM 1321 C CA . ARG A 1 170 ? 7.162 0.509 -23.014 1.00 98.00 170 ARG A CA 1
ATOM 1322 C C . ARG A 1 170 ? 5.941 0.011 -23.785 1.00 98.00 170 ARG A C 1
ATOM 1324 O O . ARG A 1 170 ? 4.860 -0.023 -23.213 1.00 98.00 170 ARG A O 1
ATOM 1331 N N . ALA A 1 171 ? 6.113 -0.394 -25.044 1.00 97.88 171 ALA A N 1
ATOM 1332 C CA . ALA A 1 171 ? 5.021 -0.911 -25.865 1.00 97.88 171 ALA A CA 1
ATOM 1333 C C . ALA A 1 171 ? 4.408 -2.191 -25.274 1.00 97.88 171 ALA A C 1
ATOM 1335 O O . ALA A 1 171 ? 3.187 -2.311 -25.223 1.00 97.88 171 ALA A O 1
ATOM 1336 N N . HIS A 1 172 ? 5.248 -3.107 -24.780 1.00 98.06 172 HIS A N 1
ATOM 1337 C CA . HIS A 1 172 ? 4.819 -4.326 -24.092 1.00 98.06 172 HIS A CA 1
ATOM 1338 C C . HIS A 1 172 ? 3.960 -4.014 -22.865 1.00 98.06 172 HIS A C 1
ATOM 1340 O O . HIS A 1 172 ? 2.838 -4.500 -22.765 1.00 98.06 172 HIS A O 1
ATOM 1346 N N . LEU A 1 173 ? 4.438 -3.141 -21.969 1.00 98.31 173 LEU A N 1
ATOM 1347 C CA . LEU A 1 173 ? 3.683 -2.763 -20.772 1.00 98.31 173 LEU A CA 1
ATOM 1348 C C . LEU A 1 173 ? 2.394 -2.005 -21.105 1.00 98.31 173 LEU A C 1
ATOM 1350 O O . LEU A 1 173 ? 1.354 -2.320 -20.538 1.00 98.31 173 LEU A O 1
ATOM 1354 N N . SER A 1 174 ? 2.428 -1.054 -22.040 1.00 97.94 174 SER A N 1
ATOM 1355 C CA . SER A 1 174 ? 1.239 -0.293 -22.454 1.00 97.94 174 SER A CA 1
ATOM 1356 C C . SER A 1 174 ? 0.145 -1.160 -23.087 1.00 97.94 174 SER A C 1
ATOM 1358 O O . SER A 1 174 ? -1.012 -0.756 -23.106 1.00 97.94 174 SER A O 1
ATOM 1360 N N . ALA A 1 175 ? 0.479 -2.343 -23.609 1.00 97.44 175 ALA A N 1
ATOM 1361 C CA . ALA A 1 175 ? -0.511 -3.262 -24.163 1.00 97.44 175 ALA A CA 1
ATOM 1362 C C . ALA A 1 175 ? -1.304 -4.030 -23.087 1.00 97.44 175 ALA A C 1
ATOM 1364 O O . ALA A 1 175 ? -2.374 -4.558 -23.390 1.00 97.44 175 ALA A O 1
ATOM 1365 N N . ILE A 1 176 ? -0.787 -4.121 -21.855 1.00 96.56 176 ILE A N 1
ATOM 1366 C CA . ILE A 1 176 ? -1.315 -5.018 -20.808 1.00 96.56 176 ILE A CA 1
ATOM 1367 C C . ILE A 1 176 ? -1.568 -4.334 -19.461 1.00 96.56 176 ILE A C 1
ATOM 1369 O O . ILE A 1 176 ? -2.311 -4.873 -18.642 1.00 96.56 176 ILE A O 1
ATOM 1373 N N . LEU A 1 177 ? -0.975 -3.163 -19.224 1.00 97.19 177 LEU A N 1
ATOM 1374 C CA . LEU A 1 177 ? -1.154 -2.365 -18.017 1.00 97.19 177 LEU A CA 1
ATOM 1375 C C . LEU A 1 177 ? -1.810 -1.016 -18.340 1.00 97.19 177 LEU A C 1
ATOM 1377 O O . LEU A 1 177 ? -1.587 -0.460 -19.416 1.00 97.19 177 LEU A O 1
ATOM 1381 N N . PRO A 1 178 ? -2.561 -0.435 -17.391 1.00 96.62 178 PRO A N 1
ATOM 1382 C CA . PRO A 1 178 ? -2.999 0.952 -17.480 1.00 96.62 178 PRO A CA 1
ATOM 1383 C C . PRO A 1 178 ? -1.824 1.933 -17.598 1.00 96.62 178 PRO A C 1
ATOM 1385 O O . PRO A 1 178 ? -0.781 1.742 -16.969 1.00 96.62 178 PRO A O 1
ATOM 1388 N N . ASP A 1 179 ? -2.036 3.050 -18.299 1.00 95.75 179 ASP A N 1
ATOM 1389 C CA . ASP A 1 179 ? -0.999 4.058 -18.578 1.00 95.75 179 ASP A CA 1
ATOM 1390 C C . ASP A 1 179 ? -0.255 4.559 -17.330 1.00 95.75 179 ASP A C 1
ATOM 1392 O O . ASP A 1 179 ? 0.953 4.784 -17.368 1.00 95.75 179 ASP A O 1
ATOM 1396 N N . TYR A 1 180 ? -0.950 4.705 -16.195 1.00 94.12 180 TYR A N 1
ATOM 1397 C CA . TYR A 1 180 ? -0.349 5.201 -14.951 1.00 94.12 180 TYR A CA 1
ATOM 1398 C C . TYR A 1 180 ? 0.623 4.207 -14.288 1.00 94.12 180 TYR A C 1
ATOM 1400 O O . TYR A 1 180 ? 1.377 4.606 -13.401 1.00 94.12 180 TYR A O 1
ATOM 1408 N N . MET A 1 181 ? 0.608 2.931 -14.690 1.00 97.44 181 MET A N 1
ATOM 1409 C CA . MET A 1 181 ? 1.538 1.902 -14.206 1.00 97.44 181 MET A CA 1
ATOM 1410 C C . MET A 1 181 ? 2.769 1.767 -15.106 1.00 97.44 181 MET A C 1
ATOM 1412 O O . MET A 1 181 ? 3.726 1.096 -14.731 1.00 97.44 181 MET A O 1
ATOM 1416 N N . VAL A 1 182 ? 2.784 2.406 -16.279 1.00 97.75 182 VAL A N 1
ATOM 1417 C CA . VAL A 1 182 ? 3.922 2.335 -17.197 1.00 97.75 182 VAL A CA 1
ATOM 1418 C C . VAL A 1 182 ? 5.059 3.230 -16.676 1.00 97.75 182 VAL A C 1
ATOM 1420 O O . VAL A 1 182 ? 4.861 4.438 -16.509 1.00 97.75 182 VAL A O 1
ATOM 1423 N N . PRO A 1 183 ? 6.274 2.690 -16.440 1.00 97.88 183 PRO A N 1
ATOM 1424 C CA . PRO A 1 183 ? 7.408 3.470 -15.958 1.00 97.88 183 PRO A CA 1
ATOM 1425 C C . PRO A 1 183 ? 7.735 4.679 -16.840 1.00 97.88 183 PRO A C 1
ATOM 1427 O O . PRO A 1 183 ? 7.760 4.610 -18.074 1.00 97.88 183 PRO A O 1
ATOM 1430 N N . ALA A 1 184 ? 8.035 5.810 -16.201 1.00 96.50 184 ALA A N 1
ATOM 1431 C CA . ALA A 1 184 ? 8.454 7.020 -16.901 1.00 96.50 184 ALA A CA 1
ATOM 1432 C C . ALA A 1 184 ? 9.851 6.836 -17.514 1.00 96.50 184 ALA A C 1
ATOM 1434 O O . ALA A 1 184 ? 10.097 7.281 -18.635 1.00 96.50 184 ALA A O 1
ATOM 1435 N N . ALA A 1 185 ? 10.732 6.120 -16.812 1.00 96.25 185 ALA A N 1
ATOM 1436 C CA . ALA A 1 185 ? 12.091 5.818 -17.241 1.00 96.25 185 ALA A CA 1
ATOM 1437 C C . ALA A 1 185 ? 12.373 4.310 -17.197 1.00 96.25 185 ALA A C 1
ATOM 1439 O O . ALA A 1 185 ? 11.866 3.605 -16.325 1.00 96.25 185 ALA A O 1
ATOM 1440 N N . PHE A 1 186 ? 13.223 3.858 -18.118 1.00 96.81 186 PHE A N 1
ATOM 1441 C CA . PHE A 1 186 ? 13.781 2.510 -18.156 1.00 96.81 186 PHE A CA 1
ATOM 1442 C C . PHE A 1 186 ? 15.301 2.631 -18.150 1.00 96.81 186 PHE A C 1
ATOM 1444 O O . PHE A 1 186 ? 15.869 3.349 -18.974 1.00 96.81 186 PHE A O 1
ATOM 1451 N N . VAL A 1 187 ? 15.950 1.953 -17.215 1.00 95.12 187 VAL A N 1
ATOM 1452 C CA . VAL A 1 187 ? 17.395 1.986 -17.017 1.00 95.12 187 VAL A CA 1
ATOM 1453 C C . VAL A 1 187 ? 17.918 0.571 -17.195 1.00 95.12 187 VAL A C 1
ATOM 1455 O O . VAL A 1 187 ? 17.573 -0.331 -16.437 1.00 95.12 187 VAL A O 1
ATOM 1458 N N . ARG A 1 188 ? 18.761 0.369 -18.206 1.00 93.62 188 ARG A N 1
ATOM 1459 C CA . ARG A 1 188 ? 19.453 -0.904 -18.396 1.00 93.62 188 ARG A CA 1
ATOM 1460 C C . ARG A 1 188 ? 20.588 -1.006 -17.381 1.00 93.62 188 ARG A C 1
ATOM 1462 O O . ARG A 1 188 ? 21.465 -0.143 -17.354 1.00 93.62 188 ARG A O 1
ATOM 1469 N N . TRP A 1 189 ? 20.577 -2.051 -16.567 1.00 86.12 189 TRP A N 1
ATOM 1470 C CA . TRP A 1 189 ? 21.653 -2.372 -15.638 1.00 86.12 189 TRP A CA 1
ATOM 1471 C C . TRP A 1 189 ? 22.633 -3.351 -16.292 1.00 86.12 189 TRP A C 1
ATOM 1473 O O . TRP A 1 189 ? 22.229 -4.256 -17.020 1.00 86.12 189 TRP A O 1
ATOM 1483 N N . MET A 1 190 ? 23.930 -3.169 -16.041 1.00 73.69 190 MET A N 1
ATOM 1484 C CA . MET A 1 190 ? 24.978 -4.107 -16.452 1.00 73.69 190 MET A CA 1
ATOM 1485 C C . MET A 1 190 ? 25.554 -4.775 -15.210 1.00 73.69 190 MET A C 1
ATOM 1487 O O . MET A 1 190 ? 25.942 -4.089 -14.265 1.00 73.69 190 MET A O 1
ATOM 1491 N N . PHE A 1 191 ? 25.674 -6.102 -15.223 1.00 58.50 191 PHE A N 1
ATOM 1492 C CA . PHE A 1 191 ? 26.629 -6.752 -14.335 1.00 58.50 191 PHE A CA 1
ATOM 1493 C C . PHE A 1 191 ? 28.029 -6.328 -14.787 1.00 58.50 191 PHE A C 1
ATOM 1495 O O . PHE A 1 191 ? 28.448 -6.663 -15.896 1.00 58.50 191 PHE A O 1
ATOM 1502 N N . SER A 1 192 ? 28.754 -5.584 -13.947 1.00 54.47 192 SER A N 1
ATOM 1503 C CA . SER A 1 192 ? 30.209 -5.584 -14.072 1.00 54.47 192 SER A CA 1
ATOM 1504 C C . SER A 1 192 ? 30.644 -7.008 -13.752 1.00 54.47 192 SER A C 1
ATOM 1506 O O . SER A 1 192 ? 30.447 -7.465 -12.626 1.00 54.47 192 SER A O 1
ATOM 1508 N N . ARG A 1 193 ? 31.144 -7.726 -14.757 1.00 48.28 193 ARG A N 1
ATOM 1509 C CA . ARG A 1 193 ? 31.975 -8.900 -14.495 1.00 48.28 193 ARG A CA 1
ATOM 1510 C C . ARG A 1 193 ? 33.280 -8.467 -13.840 1.00 48.28 193 ARG A C 1
ATOM 1512 O O . ARG A 1 193 ? 33.688 -7.304 -14.072 1.00 48.28 193 ARG A O 1
#

Foldseek 3Di:
DDDDVQQQGDFADDDDDPVCVVDPWDFRHAGDPQKDWAFADPVRHGDDAQDKGFIKMWGDRGHPADPPCVPRRPVFWDQDPPDPDPRTTIGGDQWIWHADPVRTITTDGGNDQWDAAPNDTDDQVVLQVLLCVDPFFPGKDWHFDDDDNPTFIEMETAGDDDPCVFVVSQVSCVVPDPPRHRGPYYHHDDPPD

Secondary structure (DSSP, 8-state):
-B--GGGTS-SEE----GGGGG-SS-EEEEE-TTEEEEEE-TTSPBPPTTS-EEEEEEETT-----TT-HHHHHHHEEE-TT-SSTT-EEEEEEEEEEE-TTS-EEEEEESSS-EEETTEEE-HHHHHHHHHTSTT-SEEEEEEESSTTT-EEEEEEE----TTHHHHHHHHHHHHS-GGGS-SEEEEE----

Organism: NCBI:txid1389415

InterPro domains:
  IPR000873 AMP-dependent synthetase/ligase domain [PF00501] (1-67)
  IPR025110 AMP-binding enzyme, C-terminal domain [PF13193] (126-187)
  IPR042099 ANL, N-terminal domain [G3DSA:3.40.50.12780] (1-112)
  IPR045851 AMP-binding enzyme domain superfamily [G3DSA:3.30.300.30] (113-188)

pLDDT: mean 93.09, std 7.21, range [48.28, 98.44]